Protein AF-A0A935HBN4-F1 (afdb_monomer_lite)

Sequence (344 aa):
MSPPEDLAVLAALAVFPNYTANAMFVLDPQGRRRGPRSDHQASHELLVSPFLREAKLCGTCHDVGNVATTKLPDGRYRYNLVNTEAPDHDPWMQFPLERTYTEWKLSAFASGGVDLGGRFGGNRGPVVSTCQDCHMPTTSAQACYYGPTRNDMATHDFAGAAVPSLDLIAAYTAGDLDIDQGTIAAGRAKALSMLQRAATIELHRDGDDLVARVLNHSGHKLPTGHIEGRRVWLNLKFFDGTGTLIDERGHYDPVEAHLDEAGTTVYEMQVALSEDAAIATGLPAGLSTHMALADTLWRTLAFHRVGSTMRASPMPVHRWSASATPMASTGMSSVSCCLPAASV

Structure (mmCIF, N/CA/C/O backbone):
data_AF-A0A935HBN4-F1
#
_entry.id   AF-A0A935HBN4-F1
#
loop_
_atom_site.group_PDB
_atom_site.id
_atom_site.type_symbol
_atom_site.label_atom_id
_atom_site.label_alt_id
_atom_site.label_comp_id
_atom_site.label_asym_id
_atom_site.label_entity_id
_atom_site.label_seq_id
_atom_site.pdbx_PDB_ins_code
_atom_site.Cartn_x
_atom_site.Cartn_y
_atom_site.Cartn_z
_atom_site.occupancy
_atom_site.B_iso_or_equiv
_atom_site.auth_seq_id
_atom_site.auth_comp_id
_atom_site.auth_asym_id
_atom_site.auth_atom_id
_atom_site.pdbx_PDB_model_num
ATOM 1 N N . MET A 1 1 ? 4.942 4.717 -26.227 1.00 59.84 1 MET A N 1
ATOM 2 C CA . MET A 1 1 ? 5.860 3.961 -27.103 1.00 59.84 1 MET A CA 1
ATOM 3 C C . MET A 1 1 ? 7.211 3.924 -26.428 1.00 59.84 1 MET A C 1
ATOM 5 O O . MET A 1 1 ? 7.599 4.941 -25.861 1.00 59.84 1 MET A O 1
ATOM 9 N N . SER A 1 2 ? 7.863 2.766 -26.436 1.00 75.38 2 SER A N 1
ATOM 10 C CA . SER A 1 2 ? 9.233 2.628 -25.945 1.00 75.38 2 SER A CA 1
ATOM 11 C C . SER A 1 2 ? 10.217 3.361 -26.867 1.00 75.38 2 SER A C 1
ATOM 13 O O . SER A 1 2 ? 9.968 3.403 -28.076 1.00 75.38 2 SER A O 1
ATOM 15 N N . PRO A 1 3 ? 11.295 3.964 -26.335 1.00 84.75 3 PRO A N 1
ATOM 16 C CA . PRO A 1 3 ? 12.363 4.536 -27.150 1.00 84.75 3 PRO A CA 1
ATOM 17 C C . PRO A 1 3 ? 13.045 3.464 -28.033 1.00 84.75 3 PRO A C 1
ATOM 19 O O . PRO A 1 3 ? 13.008 2.283 -27.676 1.00 84.75 3 PRO A O 1
ATOM 22 N N . PRO A 1 4 ? 13.651 3.831 -29.182 1.00 89.94 4 PRO A N 1
ATOM 23 C CA . PRO A 1 4 ? 14.311 2.884 -30.096 1.00 89.94 4 PRO A CA 1
ATOM 24 C C . PRO A 1 4 ? 15.331 1.962 -29.415 1.00 89.94 4 PRO A C 1
ATOM 26 O O . PRO A 1 4 ? 15.461 0.791 -29.768 1.00 89.94 4 PRO A O 1
ATOM 29 N N . GLU A 1 5 ? 16.008 2.484 -28.398 1.00 90.38 5 GLU A N 1
ATOM 30 C CA . GLU A 1 5 ? 16.953 1.810 -27.515 1.00 90.38 5 GLU A CA 1
ATOM 31 C C . GLU A 1 5 ? 16.395 0.542 -26.856 1.00 90.38 5 GLU A C 1
ATOM 33 O O . GLU A 1 5 ? 17.157 -0.388 -26.574 1.00 90.38 5 GLU A O 1
ATOM 38 N N . ASP A 1 6 ? 15.082 0.496 -26.624 1.00 90.44 6 ASP A N 1
ATOM 39 C CA . ASP A 1 6 ? 14.407 -0.629 -25.982 1.00 90.44 6 ASP A CA 1
ATOM 40 C C . ASP A 1 6 ? 14.209 -1.795 -26.946 1.00 90.44 6 ASP A C 1
ATOM 42 O O . ASP A 1 6 ? 14.069 -2.923 -26.492 1.00 90.44 6 ASP A O 1
ATOM 46 N N . LEU A 1 7 ? 14.219 -1.570 -28.265 1.00 91.25 7 LEU A N 1
ATOM 47 C CA . LEU A 1 7 ? 13.947 -2.632 -29.239 1.00 91.25 7 LEU A CA 1
ATOM 48 C C . LEU A 1 7 ? 14.961 -3.771 -29.127 1.00 91.25 7 LEU A C 1
ATOM 50 O O . LEU A 1 7 ? 14.574 -4.935 -29.098 1.00 91.25 7 LEU A O 1
ATOM 54 N N . ALA A 1 8 ? 16.248 -3.438 -29.007 1.00 91.50 8 ALA A N 1
ATOM 55 C CA . ALA A 1 8 ? 17.302 -4.432 -28.828 1.00 91.50 8 ALA A CA 1
ATOM 56 C C . ALA A 1 8 ? 17.217 -5.124 -27.457 1.00 91.50 8 ALA A C 1
ATOM 58 O O . ALA A 1 8 ? 17.448 -6.326 -27.370 1.00 91.50 8 ALA A O 1
ATOM 59 N N . VAL A 1 9 ? 16.852 -4.384 -26.401 1.00 92.56 9 VAL A N 1
ATOM 60 C CA . VAL A 1 9 ? 16.679 -4.943 -25.049 1.00 92.56 9 VAL A CA 1
ATOM 61 C C . VAL A 1 9 ? 15.525 -5.941 -25.036 1.00 92.56 9 VAL A C 1
ATOM 63 O O . VAL A 1 9 ? 15.695 -7.066 -24.584 1.00 92.56 9 VAL A O 1
ATOM 66 N N . LEU A 1 10 ? 14.373 -5.554 -25.586 1.00 91.94 10 LEU A N 1
ATOM 67 C CA . LEU A 1 10 ? 13.182 -6.394 -25.670 1.00 91.94 10 LEU A CA 1
ATOM 68 C C . LEU A 1 10 ? 13.411 -7.610 -26.572 1.00 91.94 10 LEU A C 1
ATOM 70 O O . LEU A 1 10 ? 13.003 -8.707 -26.211 1.00 91.94 10 LEU A O 1
ATOM 74 N N . ALA A 1 11 ? 14.097 -7.449 -27.708 1.00 92.38 11 ALA A N 1
ATOM 75 C CA . ALA A 1 11 ? 14.427 -8.563 -28.599 1.00 92.38 11 ALA A CA 1
ATOM 76 C C . ALA A 1 11 ? 15.392 -9.582 -27.966 1.00 92.38 11 ALA A C 1
ATOM 78 O O . ALA A 1 11 ? 15.418 -10.734 -28.389 1.00 92.38 11 ALA A O 1
ATOM 79 N N . ALA A 1 12 ? 16.177 -9.169 -26.967 1.00 93.56 12 ALA A N 1
ATOM 80 C CA . ALA A 1 12 ? 17.110 -10.035 -26.251 1.00 93.56 12 ALA A CA 1
ATOM 81 C C . ALA A 1 12 ? 16.476 -10.784 -25.062 1.00 93.56 12 ALA A C 1
ATOM 83 O O . ALA A 1 12 ? 17.150 -11.606 -24.438 1.00 93.56 12 ALA A O 1
ATOM 84 N N . LEU A 1 13 ? 15.209 -10.519 -24.720 1.00 92.50 13 LEU A N 1
ATOM 85 C CA . LEU A 1 13 ? 14.539 -11.199 -23.613 1.00 92.50 13 LEU A CA 1
ATOM 86 C C . LEU A 1 13 ? 14.216 -12.651 -23.974 1.00 92.50 13 LEU A C 1
ATOM 88 O O . LEU A 1 13 ? 13.487 -12.923 -24.924 1.00 92.50 13 LEU A O 1
ATOM 92 N N . ALA A 1 14 ? 14.713 -13.586 -23.162 1.00 89.62 14 ALA A N 1
ATOM 93 C CA . ALA A 1 14 ? 14.312 -14.991 -23.237 1.00 89.62 14 ALA A CA 1
ATOM 94 C C . ALA A 1 14 ? 12.901 -15.217 -22.665 1.00 89.62 14 ALA A C 1
ATOM 96 O O . ALA A 1 14 ? 12.169 -16.083 -23.138 1.00 89.62 14 ALA A O 1
ATOM 97 N N . VAL A 1 15 ? 12.519 -14.422 -21.659 1.00 85.81 15 VAL A N 1
ATOM 98 C CA . VAL A 1 15 ? 11.207 -14.453 -21.006 1.00 85.81 15 VAL A CA 1
ATOM 99 C C . VAL A 1 15 ? 10.663 -13.032 -20.942 1.00 85.81 15 VAL A C 1
ATOM 101 O O . VAL A 1 15 ? 11.358 -12.108 -20.515 1.00 85.81 15 VAL A O 1
ATOM 104 N N . PHE A 1 16 ? 9.411 -12.863 -21.360 1.00 87.75 16 PHE A N 1
ATOM 105 C CA . PHE A 1 16 ? 8.728 -11.576 -21.329 1.00 87.75 16 PHE A CA 1
ATOM 106 C C . PHE A 1 16 ? 7.853 -11.454 -20.074 1.00 87.75 16 PHE A C 1
ATOM 108 O O . PHE A 1 16 ? 7.076 -12.369 -19.784 1.00 87.75 16 PHE A O 1
ATOM 115 N N . PRO A 1 17 ? 7.918 -10.324 -19.346 1.00 89.25 17 PRO A N 1
ATOM 116 C CA . PRO A 1 17 ? 6.992 -10.043 -18.258 1.00 89.25 17 PRO A CA 1
ATOM 117 C C . PRO A 1 17 ? 5.611 -9.700 -18.834 1.00 89.25 17 PRO A C 1
ATOM 119 O O . PRO A 1 17 ? 5.305 -8.545 -19.125 1.00 89.25 17 PRO A O 1
ATOM 122 N N . ASN A 1 18 ? 4.776 -10.721 -19.025 1.00 90.69 18 ASN A N 1
ATOM 123 C CA . ASN A 1 18 ? 3.438 -10.570 -19.610 1.00 90.69 18 ASN A CA 1
ATOM 124 C C . ASN A 1 18 ? 2.406 -9.980 -18.633 1.00 90.69 18 ASN A C 1
ATOM 126 O O . ASN A 1 18 ? 1.322 -9.569 -19.049 1.00 90.69 18 ASN A O 1
ATOM 130 N N . TYR A 1 19 ? 2.749 -9.905 -17.345 1.00 94.19 19 TYR A N 1
ATOM 131 C CA . TYR A 1 19 ? 1.870 -9.442 -16.277 1.00 94.19 19 TYR A CA 1
ATOM 132 C C . TYR A 1 19 ? 2.546 -8.359 -15.426 1.00 94.19 19 TYR A C 1
ATOM 134 O O . TYR A 1 19 ? 3.757 -8.159 -15.466 1.00 94.19 19 TYR A O 1
ATOM 142 N N . THR A 1 20 ? 1.742 -7.637 -14.647 1.00 95.31 20 THR A N 1
ATOM 143 C CA . THR A 1 20 ? 2.191 -6.591 -13.717 1.00 95.31 20 THR A CA 1
ATOM 144 C C . THR A 1 20 ? 1.992 -7.098 -12.291 1.00 95.31 20 THR A C 1
ATOM 146 O O . THR A 1 20 ? 0.941 -6.860 -11.710 1.00 95.31 20 THR A O 1
ATOM 149 N N . ALA A 1 21 ? 2.960 -7.874 -11.799 1.00 96.19 21 ALA A N 1
ATOM 150 C CA . ALA A 1 21 ? 2.955 -8.522 -10.484 1.00 96.19 21 ALA A CA 1
ATOM 151 C C . ALA A 1 21 ? 4.345 -9.107 -10.169 1.00 96.19 21 ALA A C 1
ATOM 153 O O . ALA A 1 21 ? 5.191 -9.144 -11.059 1.00 96.19 21 ALA A O 1
ATOM 154 N N . ASN A 1 22 ? 4.570 -9.622 -8.956 1.00 94.81 22 ASN A N 1
ATOM 155 C CA . ASN A 1 22 ? 5.719 -10.480 -8.596 1.00 94.81 22 ASN A CA 1
ATOM 156 C C . ASN A 1 22 ? 7.101 -9.976 -9.072 1.00 94.81 22 ASN A C 1
ATOM 158 O O . ASN A 1 22 ? 7.919 -10.747 -9.568 1.00 94.81 22 ASN A O 1
ATOM 162 N N . ALA A 1 23 ? 7.353 -8.674 -8.951 1.00 93.94 23 ALA A N 1
ATOM 163 C CA . ALA A 1 23 ? 8.560 -7.989 -9.415 1.00 93.94 23 ALA A CA 1
ATOM 164 C C . ALA A 1 23 ? 8.850 -8.137 -10.927 1.00 93.94 23 ALA A C 1
ATOM 166 O O . ALA A 1 23 ? 9.999 -8.072 -11.358 1.00 93.94 23 ALA A O 1
ATOM 167 N N . MET A 1 24 ? 7.816 -8.291 -11.756 1.00 92.62 24 MET A N 1
ATOM 168 C CA . MET A 1 24 ? 7.955 -8.377 -13.211 1.00 92.62 24 MET A CA 1
ATOM 169 C C . MET A 1 24 ? 8.196 -7.000 -13.843 1.00 92.62 24 MET A C 1
ATOM 171 O O . MET A 1 24 ? 7.281 -6.185 -13.968 1.00 92.62 24 MET A O 1
ATOM 175 N N . PHE A 1 25 ? 9.430 -6.752 -14.283 1.00 91.06 25 PHE A N 1
ATOM 176 C CA . PHE A 1 25 ? 9.824 -5.598 -15.094 1.00 91.06 25 PHE A CA 1
ATOM 177 C C . PHE A 1 25 ? 11.085 -5.905 -15.911 1.00 91.06 25 PHE A C 1
ATOM 179 O O . PHE A 1 25 ? 11.801 -6.868 -15.648 1.00 91.06 25 PHE A O 1
ATOM 186 N N . VAL A 1 26 ? 11.361 -5.072 -16.916 1.00 91.38 26 VAL A N 1
ATOM 187 C CA . VAL A 1 26 ? 12.572 -5.170 -17.741 1.00 91.38 26 VAL A CA 1
ATOM 188 C C . VAL A 1 26 ? 13.614 -4.191 -17.217 1.00 91.38 26 VAL A C 1
ATOM 190 O O . VAL A 1 26 ? 13.336 -2.999 -17.076 1.00 91.38 26 VAL A O 1
ATOM 193 N N . LEU A 1 27 ? 14.819 -4.692 -16.955 1.00 89.62 27 LEU A N 1
ATOM 194 C CA . LEU A 1 27 ? 15.981 -3.865 -16.656 1.00 89.62 27 LEU A CA 1
ATOM 195 C C . LEU A 1 27 ? 16.774 -3.596 -17.930 1.00 89.62 27 LEU A C 1
ATOM 197 O O . LEU A 1 27 ? 16.991 -4.490 -18.742 1.00 89.62 27 LEU A O 1
ATOM 201 N N . ASP A 1 28 ? 17.216 -2.353 -18.084 1.00 90.94 28 ASP A N 1
ATOM 202 C CA . ASP A 1 28 ? 18.106 -1.943 -19.164 1.00 90.94 28 ASP A CA 1
ATOM 203 C C . ASP A 1 28 ? 19.542 -2.390 -18.831 1.00 90.94 28 ASP A C 1
ATOM 205 O O . ASP A 1 28 ? 20.133 -1.840 -17.894 1.00 90.94 28 ASP A O 1
ATOM 209 N N . PRO A 1 29 ? 20.126 -3.369 -19.551 1.00 91.25 29 PRO A N 1
ATOM 210 C CA . PRO A 1 29 ? 21.433 -3.914 -19.192 1.00 91.25 29 PRO A CA 1
ATOM 211 C C . PRO A 1 29 ? 22.577 -2.914 -19.404 1.00 91.25 29 PRO A C 1
ATOM 213 O O . PRO A 1 29 ? 23.663 -3.097 -18.861 1.00 91.25 29 PRO A O 1
ATOM 216 N N . GLN A 1 30 ? 22.345 -1.836 -20.155 1.00 91.31 30 GLN A N 1
ATOM 217 C CA . GLN A 1 30 ? 23.302 -0.752 -20.355 1.00 91.31 30 GLN A CA 1
ATOM 218 C C . GLN A 1 30 ? 23.223 0.304 -19.243 1.00 91.31 30 GLN A C 1
ATOM 220 O O . GLN A 1 30 ? 24.004 1.253 -19.245 1.00 91.31 30 GLN A O 1
ATOM 225 N N . GLY A 1 31 ? 22.278 0.176 -18.303 1.00 89.00 31 GLY A N 1
ATOM 226 C CA . GLY A 1 31 ? 22.122 1.111 -17.189 1.00 89.00 31 GLY A CA 1
ATOM 227 C C . GLY A 1 31 ? 21.751 2.532 -17.623 1.00 89.00 31 GLY A C 1
ATOM 228 O O . GLY A 1 31 ? 22.005 3.486 -16.881 1.00 89.00 31 GLY A O 1
ATOM 229 N N . ARG A 1 32 ? 21.168 2.702 -18.821 1.00 91.38 32 ARG A N 1
ATOM 230 C CA . ARG A 1 32 ? 20.751 4.021 -19.316 1.00 91.38 32 ARG A CA 1
ATOM 231 C C . ARG A 1 32 ? 19.682 4.590 -18.394 1.00 91.38 32 ARG A C 1
ATOM 233 O O . ARG A 1 32 ? 18.680 3.945 -18.075 1.00 91.38 32 ARG A O 1
ATOM 240 N N . ARG A 1 33 ? 19.912 5.822 -17.944 1.00 91.62 33 ARG A N 1
ATOM 241 C CA . ARG A 1 33 ? 19.044 6.496 -16.977 1.00 91.62 33 ARG A CA 1
ATOM 242 C C . ARG A 1 33 ? 17.741 6.907 -17.644 1.00 91.62 33 ARG A C 1
ATOM 244 O O . ARG A 1 33 ? 17.727 7.348 -18.792 1.00 91.62 33 ARG A O 1
ATOM 251 N N . ARG A 1 34 ? 16.643 6.793 -16.899 1.00 91.62 34 ARG A N 1
ATOM 252 C CA . ARG A 1 34 ? 15.296 7.076 -17.395 1.00 91.62 34 ARG A CA 1
ATOM 253 C C . ARG A 1 34 ? 14.579 8.066 -16.501 1.00 91.62 34 ARG A C 1
ATOM 255 O O . ARG A 1 34 ? 14.747 8.041 -15.285 1.00 91.62 34 ARG A O 1
ATOM 262 N N . GLY A 1 35 ? 13.761 8.921 -17.102 1.00 91.12 35 GLY A N 1
ATOM 263 C CA . GLY A 1 35 ? 12.954 9.890 -16.368 1.00 91.12 35 GLY A CA 1
ATOM 264 C C . GLY A 1 35 ? 11.590 10.137 -17.011 1.00 91.12 35 GLY A C 1
ATOM 265 O O . GLY A 1 35 ? 11.372 9.792 -18.170 1.00 91.12 35 GLY A O 1
ATOM 266 N N . PRO A 1 36 ? 10.641 10.741 -16.280 1.00 90.25 36 PRO A N 1
ATOM 267 C CA . PRO A 1 36 ? 9.266 10.907 -16.754 1.00 90.25 36 PRO A CA 1
ATOM 268 C C . PRO A 1 36 ? 9.075 12.073 -17.743 1.00 90.25 36 PRO A C 1
ATOM 270 O O . PRO A 1 36 ? 7.960 12.280 -18.223 1.00 90.25 36 PRO A O 1
ATOM 273 N N . ARG A 1 37 ? 10.124 12.863 -18.019 1.00 88.06 37 ARG A N 1
ATOM 274 C CA . ARG A 1 37 ? 10.042 14.168 -18.695 1.00 88.06 37 ARG A CA 1
ATOM 275 C C . ARG A 1 37 ? 10.894 14.243 -19.956 1.00 88.06 37 ARG A C 1
ATOM 277 O O . ARG A 1 37 ? 12.068 13.881 -19.941 1.00 88.06 37 ARG A O 1
ATOM 284 N N . SER A 1 38 ? 10.313 14.790 -21.019 1.00 89.06 38 SER A N 1
ATOM 285 C CA . SER A 1 38 ? 11.014 15.101 -22.269 1.00 89.06 38 SER A CA 1
ATOM 286 C C . SER A 1 38 ? 11.758 16.437 -22.227 1.00 89.06 38 SER A C 1
ATOM 288 O O . SER A 1 38 ? 12.747 16.586 -22.926 1.00 89.06 38 SER A O 1
ATOM 290 N N . ASP A 1 39 ? 11.331 17.385 -21.388 1.00 88.56 39 ASP A N 1
ATOM 291 C CA . ASP A 1 39 ? 11.958 18.702 -21.180 1.00 88.56 39 ASP A CA 1
ATOM 292 C C . ASP A 1 39 ? 13.112 18.660 -20.155 1.00 88.56 39 ASP A C 1
ATOM 294 O O . ASP A 1 39 ? 13.366 19.621 -19.420 1.00 88.56 39 ASP A O 1
ATOM 298 N N . HIS A 1 40 ? 13.781 17.515 -20.027 1.00 84.19 40 HIS A N 1
ATOM 299 C CA . HIS A 1 40 ? 14.865 17.360 -19.068 1.00 84.19 40 HIS A CA 1
ATOM 300 C C . HIS A 1 40 ? 16.093 18.182 -19.490 1.00 84.19 40 HIS A C 1
ATOM 302 O O . HIS A 1 40 ? 16.409 18.313 -20.666 1.00 84.19 40 HIS A O 1
ATOM 308 N N . GLN A 1 41 ? 16.804 18.721 -18.502 1.00 83.12 41 GLN A N 1
ATOM 309 C CA . GLN A 1 41 ? 18.066 19.447 -18.680 1.00 83.12 41 GLN A CA 1
ATOM 310 C C . GLN A 1 41 ? 19.148 18.719 -17.878 1.00 83.12 41 GLN A C 1
ATOM 312 O O . GLN A 1 41 ? 19.682 19.241 -16.903 1.00 83.12 41 GLN A O 1
ATOM 317 N N . ALA A 1 42 ? 19.355 17.442 -18.205 1.00 81.38 42 ALA A N 1
ATOM 318 C CA . ALA A 1 42 ? 20.310 16.589 -17.511 1.00 81.38 42 ALA A CA 1
ATOM 319 C C . ALA A 1 42 ? 21.687 16.688 -18.176 1.00 81.38 42 ALA A C 1
ATOM 321 O O . ALA A 1 42 ? 21.792 16.657 -19.398 1.00 81.38 42 ALA A O 1
ATOM 322 N N . SER A 1 43 ? 22.751 16.730 -17.374 1.00 83.06 43 SER A N 1
ATOM 323 C CA . SER A 1 43 ? 24.144 16.698 -17.857 1.00 83.06 43 SER A CA 1
ATOM 324 C C . SER A 1 43 ? 24.606 15.301 -18.303 1.00 83.06 43 SER A C 1
ATOM 326 O O . SER A 1 43 ? 25.797 15.058 -18.466 1.00 83.06 43 SER A O 1
ATOM 328 N N . HIS A 1 44 ? 23.675 14.360 -18.442 1.00 83.50 44 HIS A N 1
ATOM 329 C CA . HIS A 1 44 ? 23.899 12.987 -18.871 1.00 83.50 44 HIS A CA 1
ATOM 330 C C . HIS A 1 44 ? 22.732 12.538 -19.754 1.00 83.50 44 HIS A C 1
ATOM 332 O O . HIS A 1 44 ? 21.646 13.116 -19.685 1.00 83.50 44 HIS A O 1
ATOM 338 N N . GLU A 1 45 ? 22.934 11.472 -20.528 1.00 84.75 45 GLU A N 1
ATOM 339 C CA . GLU A 1 45 ? 21.859 10.834 -21.290 1.00 84.75 45 GLU A CA 1
ATOM 340 C C . GLU A 1 45 ? 20.685 10.478 -20.364 1.00 84.75 45 GLU A C 1
ATOM 342 O O . GLU A 1 45 ? 20.873 9.936 -19.266 1.00 84.75 45 GLU A O 1
ATOM 347 N N . LEU A 1 46 ? 19.471 10.824 -20.789 1.00 88.88 46 LEU A N 1
ATOM 348 C CA . LEU A 1 46 ? 18.242 10.471 -20.096 1.00 88.88 46 LEU A CA 1
ATOM 349 C C . LEU A 1 46 ? 17.168 10.112 -21.122 1.00 88.88 46 LEU A C 1
ATOM 351 O O . LEU A 1 46 ? 16.696 10.959 -21.879 1.00 88.88 46 LEU A O 1
ATOM 355 N N . LEU A 1 47 ? 16.736 8.856 -21.102 1.00 92.19 47 LEU A N 1
ATOM 356 C CA . LEU A 1 47 ? 15.632 8.401 -21.936 1.00 92.19 47 LEU A CA 1
ATOM 357 C C . LEU A 1 47 ? 14.297 8.676 -21.240 1.00 92.19 47 LEU A C 1
ATOM 359 O O . LEU A 1 47 ? 14.130 8.467 -20.033 1.00 92.19 47 LEU A O 1
ATOM 363 N N . VAL A 1 48 ? 13.308 9.135 -22.002 1.00 91.44 48 VAL A N 1
ATOM 364 C CA . VAL A 1 48 ? 11.961 9.347 -21.463 1.00 91.44 48 VAL A CA 1
ATOM 365 C C . VAL A 1 48 ? 11.283 7.997 -21.248 1.00 91.44 48 VAL A C 1
ATOM 367 O O . VAL A 1 48 ? 11.187 7.191 -22.169 1.00 91.44 48 VAL A O 1
ATOM 370 N N . SER A 1 49 ? 10.753 7.773 -20.047 1.00 91.75 49 SER A N 1
ATOM 371 C CA . SER A 1 49 ? 9.981 6.581 -19.702 1.00 91.75 49 SER A CA 1
ATOM 372 C C . SER A 1 49 ? 8.562 6.960 -19.269 1.00 91.75 49 SER A C 1
ATOM 374 O O . SER A 1 49 ? 8.360 7.438 -18.148 1.00 91.75 49 SER A O 1
ATOM 376 N N . PRO A 1 50 ? 7.550 6.746 -20.132 1.00 90.19 50 PRO A N 1
ATOM 377 C CA . PRO A 1 50 ? 6.146 6.904 -19.758 1.00 90.19 50 PRO A CA 1
ATOM 378 C C . PRO A 1 50 ? 5.735 6.006 -18.588 1.00 90.19 50 PRO A C 1
ATOM 380 O O . PRO A 1 50 ? 4.952 6.448 -17.753 1.00 90.19 50 PRO A O 1
ATOM 383 N N . PHE A 1 51 ? 6.336 4.817 -18.480 1.00 91.75 51 PHE A N 1
ATOM 384 C CA . PHE A 1 51 ? 6.063 3.835 -17.430 1.00 91.75 51 PHE A CA 1
ATOM 385 C C . PHE A 1 51 ? 6.230 4.405 -16.014 1.00 91.75 51 PHE A C 1
ATOM 387 O O . PHE A 1 51 ? 5.457 4.069 -15.124 1.00 91.75 51 PHE A O 1
ATOM 394 N N . LEU A 1 52 ? 7.161 5.349 -15.812 1.00 92.81 52 LEU A N 1
ATOM 395 C CA . LEU A 1 52 ? 7.369 6.008 -14.514 1.00 92.81 52 LEU A CA 1
ATOM 396 C C . LEU A 1 52 ? 6.166 6.844 -14.038 1.00 92.81 52 LEU A C 1
ATOM 398 O O . LEU A 1 52 ? 6.086 7.207 -12.866 1.00 92.81 52 LEU A O 1
ATOM 402 N N . ARG A 1 53 ? 5.230 7.156 -14.939 1.00 92.19 53 ARG A N 1
ATOM 403 C CA . ARG A 1 53 ? 3.988 7.887 -14.647 1.00 92.19 53 ARG A CA 1
ATOM 404 C C . ARG A 1 53 ? 2.764 6.974 -14.581 1.00 92.19 53 ARG A C 1
ATOM 406 O O . ARG A 1 53 ? 1.665 7.460 -14.346 1.00 92.19 53 ARG A O 1
ATOM 413 N N . GLU A 1 54 ? 2.929 5.676 -14.816 1.00 94.75 54 GLU A N 1
ATOM 414 C CA . GLU A 1 54 ? 1.833 4.715 -14.814 1.00 94.75 54 GLU A CA 1
ATOM 415 C C . GLU A 1 54 ? 1.736 4.019 -13.458 1.00 94.75 54 GLU A C 1
ATOM 417 O O . GLU A 1 54 ? 2.745 3.644 -12.863 1.00 94.75 54 GLU A O 1
ATOM 422 N N . ALA A 1 55 ? 0.514 3.744 -13.002 1.00 96.88 55 ALA A N 1
ATOM 423 C CA . ALA A 1 55 ? 0.281 2.912 -11.820 1.00 96.88 55 ALA A CA 1
ATOM 424 C C . ALA A 1 55 ? 0.891 1.501 -11.953 1.00 96.88 55 ALA A C 1
ATOM 426 O O . ALA A 1 55 ? 1.171 0.849 -10.948 1.00 96.88 55 ALA A O 1
ATOM 427 N N . LYS A 1 56 ? 1.129 1.034 -13.191 1.00 96.00 56 LYS A N 1
ATOM 428 C CA . LYS A 1 56 ? 1.794 -0.246 -13.468 1.00 96.00 56 LYS A CA 1
ATOM 429 C C . LYS A 1 56 ? 3.188 -0.339 -12.852 1.00 96.00 56 LYS A C 1
ATOM 431 O O . LYS A 1 56 ? 3.568 -1.436 -12.469 1.00 96.00 56 LYS A O 1
ATOM 436 N N . LEU A 1 57 ? 3.908 0.779 -12.703 1.00 96.00 57 LEU A N 1
ATOM 437 C CA . LEU A 1 57 ? 5.183 0.797 -11.981 1.00 96.00 57 LEU A CA 1
ATOM 438 C C . LEU A 1 57 ? 5.012 0.267 -10.556 1.00 96.00 57 LEU A C 1
ATOM 440 O O . LEU A 1 57 ? 5.790 -0.557 -10.104 1.00 96.00 57 LEU A O 1
ATOM 444 N N . CYS A 1 58 ? 3.980 0.722 -9.849 1.00 97.31 58 CYS A N 1
ATOM 445 C CA . CYS A 1 58 ? 3.700 0.261 -8.493 1.00 97.31 58 CYS A CA 1
ATOM 446 C C . CYS A 1 58 ? 3.183 -1.182 -8.502 1.00 97.31 58 CYS A C 1
ATOM 448 O O . CYS A 1 58 ? 3.506 -1.964 -7.611 1.00 97.31 58 CYS A O 1
ATOM 450 N N . GLY A 1 59 ? 2.395 -1.538 -9.518 1.00 97.00 59 GLY A N 1
ATOM 451 C CA . GLY A 1 59 ? 1.823 -2.871 -9.662 1.00 97.00 59 GLY A CA 1
ATOM 452 C C . GLY A 1 59 ? 2.845 -3.988 -9.852 1.00 97.00 59 GLY A C 1
ATOM 453 O O . GLY A 1 59 ? 2.534 -5.123 -9.521 1.00 97.00 59 GLY A O 1
ATOM 454 N N . THR A 1 60 ? 4.075 -3.695 -10.294 1.00 96.25 60 THR A N 1
ATOM 455 C CA . THR A 1 60 ? 5.124 -4.727 -10.354 1.00 96.25 60 THR A CA 1
ATOM 456 C C . THR A 1 60 ? 5.385 -5.342 -8.983 1.00 96.25 60 THR A C 1
ATOM 458 O O . THR A 1 60 ? 5.721 -6.513 -8.916 1.00 96.25 60 THR A O 1
ATOM 461 N N . CYS A 1 61 ? 5.208 -4.586 -7.895 1.00 95.75 61 CYS A N 1
ATOM 462 C CA . CYS A 1 61 ? 5.438 -5.064 -6.529 1.00 95.75 61 CYS A CA 1
ATOM 463 C C . CYS A 1 61 ? 4.160 -5.123 -5.680 1.00 95.75 61 CYS A C 1
ATOM 465 O O . CYS A 1 61 ? 4.103 -5.901 -4.740 1.00 95.75 61 CYS A O 1
ATOM 467 N N . HIS A 1 62 ? 3.137 -4.325 -5.997 1.00 96.94 62 HIS A N 1
ATOM 468 C CA . HIS A 1 62 ? 1.877 -4.254 -5.242 1.00 96.94 62 HIS A CA 1
ATOM 469 C C . HIS A 1 62 ? 0.746 -5.117 -5.829 1.00 96.94 62 HIS A C 1
ATOM 471 O O . HIS A 1 62 ? -0.436 -4.870 -5.575 1.00 96.94 62 HIS A O 1
ATOM 477 N N . ASP A 1 63 ? 1.108 -6.136 -6.600 1.00 96.56 63 ASP A N 1
ATOM 478 C CA . ASP A 1 63 ? 0.266 -7.271 -6.973 1.00 96.56 63 ASP A CA 1
ATOM 479 C C . ASP A 1 63 ? 1.136 -8.521 -6.792 1.00 96.56 63 ASP A C 1
ATOM 481 O O . ASP A 1 63 ? 2.133 -8.693 -7.494 1.00 96.56 63 ASP A O 1
ATOM 485 N N . VAL A 1 64 ? 0.834 -9.349 -5.792 1.00 95.81 64 VAL A N 1
ATOM 486 C CA . VAL A 1 64 ? 1.724 -10.444 -5.379 1.00 95.81 64 VAL A CA 1
ATOM 487 C C . VAL A 1 64 ? 0.949 -11.749 -5.325 1.00 95.81 64 VAL A C 1
ATOM 489 O O . VAL A 1 64 ? 0.038 -11.925 -4.516 1.00 95.81 64 VAL A O 1
ATOM 492 N N . GLY A 1 65 ? 1.270 -12.668 -6.224 1.00 95.44 65 GLY A N 1
ATOM 493 C CA . GLY A 1 65 ? 0.811 -14.049 -6.186 1.00 95.44 65 GLY A CA 1
ATOM 494 C C . GLY A 1 65 ? 1.825 -14.939 -5.469 1.00 95.44 65 GLY A C 1
ATOM 495 O O . GLY A 1 65 ? 3.031 -14.724 -5.563 1.00 95.44 65 GLY A O 1
ATOM 496 N N . ASN A 1 66 ? 1.347 -15.955 -4.754 1.00 94.88 66 ASN A N 1
ATOM 497 C CA . ASN A 1 66 ? 2.224 -16.986 -4.220 1.00 94.88 66 ASN A CA 1
ATOM 498 C C . ASN A 1 66 ? 2.671 -17.910 -5.361 1.00 94.88 66 ASN A C 1
ATOM 500 O O . ASN A 1 66 ? 1.951 -18.840 -5.733 1.00 94.88 66 ASN A O 1
ATOM 504 N N . VAL A 1 67 ? 3.866 -17.664 -5.901 1.00 93.88 67 VAL A N 1
ATOM 505 C CA . VAL A 1 67 ? 4.465 -18.451 -6.996 1.00 93.88 67 VAL A CA 1
ATOM 506 C C . VAL A 1 67 ? 4.688 -19.925 -6.634 1.00 93.88 67 VAL A C 1
ATOM 508 O O . VAL A 1 67 ? 4.820 -20.769 -7.519 1.00 93.88 67 VAL A O 1
ATOM 511 N N . ALA A 1 68 ? 4.682 -20.265 -5.341 1.00 94.06 68 ALA A N 1
ATOM 512 C CA . ALA A 1 68 ? 4.746 -21.649 -4.886 1.00 94.06 68 ALA A CA 1
ATOM 513 C C . ALA A 1 68 ? 3.411 -22.390 -5.042 1.00 94.06 68 ALA A C 1
ATOM 515 O O . ALA A 1 68 ? 3.358 -23.580 -4.754 1.00 94.06 68 ALA A O 1
ATOM 516 N N . THR A 1 69 ? 2.341 -21.725 -5.487 1.00 95.19 69 THR A N 1
ATOM 517 C CA . THR A 1 69 ? 1.005 -22.315 -5.606 1.00 95.19 69 THR A CA 1
ATOM 518 C C . THR A 1 69 ? 0.442 -22.195 -7.017 1.00 95.19 69 THR A C 1
ATOM 520 O O . THR A 1 69 ? 0.747 -21.249 -7.741 1.00 95.19 69 THR A O 1
ATOM 523 N N . THR A 1 70 ? -0.426 -23.134 -7.383 1.00 95.56 70 THR A N 1
ATOM 524 C CA . THR A 1 70 ? -1.239 -23.096 -8.601 1.00 95.56 70 THR A CA 1
ATOM 525 C C . THR A 1 70 ? -2.712 -23.230 -8.244 1.00 95.56 70 THR A C 1
ATOM 527 O O . THR A 1 70 ? -3.096 -24.052 -7.408 1.00 95.56 70 THR A O 1
ATOM 530 N N . LYS A 1 71 ? -3.550 -22.437 -8.905 1.00 96.25 71 LYS A N 1
ATOM 531 C CA . LYS A 1 71 ? -5.002 -22.495 -8.794 1.00 96.25 71 LYS A CA 1
ATOM 532 C C . LYS A 1 71 ? -5.561 -23.699 -9.549 1.00 96.25 71 LYS A C 1
ATOM 534 O O . LYS A 1 71 ? -5.300 -23.890 -10.734 1.00 96.25 71 LYS A O 1
ATOM 539 N N . LEU A 1 72 ? -6.366 -24.493 -8.859 1.00 94.31 72 LEU A N 1
ATOM 540 C CA . LEU A 1 72 ? -7.072 -25.648 -9.394 1.00 94.31 72 LEU A CA 1
ATOM 541 C C . LEU A 1 72 ? -8.409 -25.230 -10.042 1.00 94.31 72 LEU A C 1
ATOM 543 O O . LEU A 1 72 ? -8.944 -24.164 -9.723 1.00 94.31 72 LEU A O 1
ATOM 547 N N . PRO A 1 73 ? -9.007 -26.071 -10.913 1.00 95.44 73 PRO A N 1
ATOM 548 C CA . PRO A 1 73 ? -10.299 -25.779 -11.547 1.00 95.44 73 PRO A CA 1
ATOM 549 C C . PRO A 1 73 ? -11.460 -25.555 -10.568 1.00 95.44 73 PRO A C 1
ATOM 551 O O . PRO A 1 73 ? -12.417 -24.863 -10.900 1.00 95.44 73 PRO A O 1
ATOM 554 N N . ASP A 1 74 ? -11.377 -26.126 -9.364 1.00 93.88 74 ASP A N 1
ATOM 555 C CA . ASP A 1 74 ? -12.359 -25.943 -8.288 1.00 93.88 74 ASP A CA 1
ATOM 556 C C . ASP A 1 74 ? -12.144 -24.644 -7.480 1.00 93.88 74 ASP A C 1
ATOM 558 O O . ASP A 1 74 ? -12.888 -24.362 -6.543 1.00 93.88 74 ASP A O 1
ATOM 562 N N . GLY A 1 75 ? -11.139 -23.840 -7.845 1.00 92.00 75 GLY A N 1
ATOM 563 C CA . GLY A 1 75 ? -10.817 -22.558 -7.228 1.00 92.00 75 GLY A CA 1
ATOM 564 C C . GLY A 1 75 ? -9.897 -22.636 -6.010 1.00 92.00 75 GLY A C 1
ATOM 565 O O . GLY A 1 75 ? -9.465 -21.580 -5.543 1.00 92.00 75 GLY A O 1
ATOM 566 N N . ARG A 1 76 ? -9.567 -23.837 -5.516 1.00 93.94 76 ARG A N 1
ATOM 567 C CA . ARG A 1 76 ? -8.555 -24.019 -4.464 1.00 93.94 76 ARG A CA 1
ATOM 568 C C . ARG A 1 76 ? -7.151 -23.824 -5.025 1.00 93.94 76 ARG A C 1
ATOM 570 O O . ARG A 1 76 ? -6.953 -23.841 -6.238 1.00 93.94 76 ARG A O 1
ATOM 577 N N . TYR A 1 77 ? -6.171 -23.671 -4.145 1.00 95.31 77 TYR A N 1
ATOM 578 C CA . TYR A 1 77 ? -4.764 -23.610 -4.522 1.00 95.31 77 TYR A CA 1
ATOM 579 C C . TYR A 1 77 ? -4.046 -24.864 -4.036 1.00 95.31 77 TYR A C 1
ATOM 581 O O . TYR A 1 77 ? -4.450 -25.483 -3.056 1.00 95.31 77 TYR A O 1
ATOM 589 N N . ARG A 1 78 ? -3.004 -25.258 -4.761 1.00 93.19 78 ARG A N 1
ATOM 590 C CA . ARG A 1 78 ? -2.126 -26.371 -4.404 1.00 93.19 78 ARG A CA 1
ATOM 591 C C . ARG A 1 78 ? -0.680 -25.936 -4.538 1.00 93.19 78 ARG A C 1
ATOM 593 O O . ARG A 1 78 ? -0.347 -25.223 -5.480 1.00 93.19 78 ARG A O 1
ATOM 600 N N . TYR A 1 79 ? 0.170 -26.427 -3.646 1.00 94.00 79 TYR A N 1
ATOM 601 C CA . TYR A 1 79 ? 1.611 -26.252 -3.747 1.00 94.00 79 TYR A CA 1
ATOM 602 C C . TYR A 1 79 ? 2.213 -26.924 -4.990 1.00 94.00 79 TYR A C 1
ATOM 604 O O . TYR A 1 79 ? 1.940 -28.084 -5.304 1.00 94.00 79 TYR A O 1
ATOM 612 N N . ASN A 1 80 ? 3.065 -26.173 -5.676 1.00 93.56 80 ASN A N 1
ATOM 613 C CA . ASN A 1 80 ? 3.926 -26.649 -6.747 1.00 93.56 80 ASN A CA 1
ATOM 614 C C . ASN A 1 80 ? 5.063 -27.502 -6.163 1.00 93.56 80 ASN A C 1
ATOM 616 O O . ASN A 1 80 ? 5.308 -27.513 -4.954 1.00 93.56 80 ASN A O 1
ATOM 620 N N . LEU A 1 81 ? 5.792 -28.210 -7.027 1.00 91.12 81 LEU A N 1
ATOM 621 C CA . LEU A 1 81 ? 6.994 -28.918 -6.595 1.00 91.12 81 LEU A CA 1
ATOM 622 C C . LEU A 1 81 ? 8.045 -27.910 -6.107 1.00 91.12 81 LEU A C 1
ATOM 624 O O . LEU A 1 81 ? 8.320 -26.903 -6.763 1.00 91.12 81 LEU A O 1
ATOM 628 N N . VAL A 1 82 ? 8.651 -28.184 -4.953 1.00 89.62 82 VAL A N 1
ATOM 629 C CA . VAL A 1 82 ? 9.701 -27.328 -4.383 1.00 89.62 82 VAL A CA 1
ATOM 630 C C . VAL A 1 82 ? 10.885 -27.241 -5.351 1.00 89.62 82 VAL A C 1
ATOM 632 O O . VAL A 1 82 ? 11.265 -28.239 -5.961 1.00 89.62 82 VAL A O 1
ATOM 635 N N . ASN A 1 83 ? 11.482 -26.050 -5.471 1.00 90.06 83 ASN A N 1
ATOM 636 C CA . ASN A 1 83 ? 12.583 -25.745 -6.397 1.00 90.06 83 ASN A CA 1
ATOM 637 C C . ASN A 1 83 ? 12.235 -25.924 -7.884 1.00 90.06 83 ASN A C 1
ATOM 639 O O . ASN A 1 83 ? 13.122 -26.178 -8.699 1.00 90.06 83 ASN A O 1
ATOM 643 N N . THR A 1 84 ? 10.960 -25.780 -8.247 1.00 91.31 84 THR A N 1
ATOM 644 C CA . THR A 1 84 ? 10.533 -25.714 -9.649 1.00 91.31 84 THR A CA 1
ATOM 645 C C . THR A 1 84 ? 9.942 -24.349 -9.973 1.00 91.31 84 THR A C 1
ATOM 647 O O . THR A 1 84 ? 9.438 -23.652 -9.091 1.00 91.31 84 THR A O 1
ATOM 650 N N . GLU A 1 85 ? 10.054 -23.952 -11.239 1.00 91.19 85 GLU A N 1
ATOM 651 C CA . GLU A 1 85 ? 9.398 -22.751 -11.750 1.00 91.19 85 GLU A CA 1
ATOM 652 C C . GLU A 1 85 ? 7.874 -22.891 -11.635 1.00 91.19 85 GLU A C 1
ATOM 654 O O . GLU A 1 85 ? 7.324 -23.990 -11.763 1.00 91.19 85 GLU A O 1
ATOM 659 N N . ALA A 1 86 ? 7.191 -21.775 -11.376 1.00 91.88 86 ALA A N 1
ATOM 660 C CA . ALA A 1 86 ? 5.738 -21.760 -11.359 1.00 91.88 86 ALA A CA 1
ATOM 661 C C . ALA A 1 86 ? 5.207 -22.156 -12.752 1.00 91.88 86 ALA A C 1
ATOM 663 O O . ALA A 1 86 ? 5.669 -21.603 -13.748 1.00 91.88 86 ALA A O 1
ATOM 664 N N . PRO A 1 87 ? 4.217 -23.061 -12.855 1.00 91.94 87 PRO A N 1
ATOM 665 C CA . PRO A 1 87 ? 3.671 -23.466 -14.153 1.00 91.94 87 PRO A CA 1
ATOM 666 C C . PRO A 1 87 ? 3.060 -22.312 -14.963 1.00 91.94 87 PRO A C 1
ATOM 668 O O . PRO A 1 87 ? 2.955 -22.406 -16.183 1.00 91.94 87 PRO A O 1
ATOM 671 N N . ASP A 1 88 ? 2.635 -21.247 -14.278 1.00 88.38 88 ASP A N 1
ATOM 672 C CA . ASP A 1 88 ? 2.098 -20.024 -14.865 1.00 88.38 88 ASP A CA 1
ATOM 673 C C . ASP A 1 88 ? 2.608 -18.798 -14.087 1.00 88.38 88 ASP A C 1
ATOM 675 O O . ASP A 1 88 ? 2.726 -18.813 -12.855 1.00 88.38 88 ASP A O 1
ATOM 679 N N . HIS A 1 89 ? 2.903 -17.723 -14.816 1.00 90.88 89 HIS A N 1
ATOM 680 C CA . HIS A 1 89 ? 3.348 -16.436 -14.279 1.00 90.88 89 HIS A CA 1
ATOM 681 C C . HIS A 1 89 ? 2.189 -15.441 -14.098 1.00 90.88 89 HIS A C 1
ATOM 683 O O . HIS A 1 89 ? 2.413 -14.338 -13.598 1.00 90.88 89 HIS A O 1
ATOM 689 N N . ASP A 1 90 ? 0.962 -15.812 -14.479 1.00 93.88 90 ASP A N 1
ATOM 690 C CA . ASP A 1 90 ? -0.241 -15.034 -14.202 1.00 93.88 90 ASP A CA 1
ATOM 691 C C . ASP A 1 90 ? -0.536 -15.040 -12.692 1.00 93.88 90 ASP A C 1
ATOM 693 O O . ASP A 1 90 ? -0.825 -16.100 -12.120 1.00 93.88 90 ASP A O 1
ATOM 697 N N . PRO A 1 91 ? -0.540 -13.877 -12.013 1.00 92.94 91 PRO A N 1
ATOM 698 C CA . PRO A 1 91 ? -0.945 -13.810 -10.613 1.00 92.94 91 PRO A CA 1
ATOM 699 C C . PRO A 1 91 ? -2.375 -14.332 -10.375 1.00 92.94 91 PRO A C 1
ATOM 701 O O . PRO A 1 91 ? -2.686 -14.744 -9.259 1.00 92.94 91 PRO A O 1
ATOM 704 N N . TRP A 1 92 ? -3.269 -14.364 -11.370 1.00 92.38 92 TRP A N 1
ATOM 705 C CA . TRP A 1 92 ? -4.616 -14.939 -11.215 1.00 92.38 92 TRP A CA 1
ATOM 706 C C . TRP A 1 92 ? -4.640 -16.455 -11.035 1.00 92.38 92 TRP A C 1
ATOM 708 O O . TRP A 1 92 ? -5.615 -16.990 -10.493 1.00 92.38 92 TRP A O 1
ATOM 718 N N . MET A 1 93 ? -3.569 -17.127 -11.448 1.00 95.62 93 MET A N 1
ATOM 719 C CA . MET A 1 93 ? -3.386 -18.566 -11.287 1.00 95.62 93 MET A CA 1
ATOM 720 C C . MET A 1 93 ? -2.623 -18.920 -10.006 1.00 95.62 93 MET A C 1
ATOM 722 O O . MET A 1 93 ? -2.356 -20.091 -9.761 1.00 95.62 93 MET A O 1
ATOM 726 N N . GLN A 1 94 ? -2.325 -17.934 -9.160 1.00 95.75 94 GLN A N 1
ATOM 727 C CA . GLN A 1 94 ? -1.554 -18.074 -7.925 1.00 95.75 94 GLN A CA 1
ATOM 728 C C . GLN A 1 94 ? -2.364 -17.574 -6.726 1.00 95.75 94 GLN A C 1
ATOM 730 O O . GLN A 1 94 ? -3.230 -16.702 -6.870 1.00 95.75 94 GLN A O 1
ATOM 735 N N . PHE A 1 95 ? -2.078 -18.084 -5.524 1.00 96.00 95 PHE A N 1
ATOM 736 C CA . PHE A 1 95 ? -2.762 -17.624 -4.315 1.00 96.00 95 PHE A CA 1
ATOM 737 C C . PHE A 1 95 ? -2.546 -16.112 -4.102 1.00 96.00 95 PHE A C 1
ATOM 739 O O . PHE A 1 95 ? -1.421 -15.626 -4.259 1.00 96.00 95 PHE A O 1
ATOM 746 N N . PRO A 1 96 ? -3.594 -15.328 -3.784 1.00 94.75 96 PRO A N 1
ATOM 747 C CA . PRO A 1 96 ? -3.493 -13.878 -3.708 1.00 94.75 96 PRO A CA 1
ATOM 748 C C . PRO A 1 96 ? -2.880 -13.377 -2.401 1.00 94.75 96 PRO A C 1
ATOM 750 O O . PRO A 1 96 ? -3.611 -13.013 -1.486 1.00 94.75 96 PRO A O 1
ATOM 753 N N . LEU A 1 97 ? -1.545 -13.291 -2.358 1.00 94.94 97 LEU A N 1
ATOM 754 C CA . LEU A 1 97 ? -0.805 -12.689 -1.243 1.00 94.94 97 LEU A CA 1
ATOM 755 C C . LEU A 1 97 ? -1.065 -11.191 -1.109 1.00 94.94 97 LEU A C 1
ATOM 757 O O . LEU A 1 97 ? -1.243 -10.702 -0.007 1.00 94.94 97 LEU A O 1
ATOM 761 N N . GLU A 1 98 ? -1.100 -10.461 -2.220 1.00 94.50 98 GLU A N 1
ATOM 762 C CA . GLU A 1 98 ? -1.526 -9.063 -2.259 1.00 94.50 98 GLU A CA 1
ATOM 763 C C . GLU A 1 98 ? -2.223 -8.773 -3.585 1.00 94.50 98 GLU A C 1
ATOM 765 O O . GLU A 1 98 ? -1.801 -9.260 -4.636 1.00 94.50 98 GLU A O 1
ATOM 770 N N . ARG A 1 99 ? -3.288 -7.965 -3.562 1.00 94.75 99 ARG A N 1
ATOM 771 C CA . ARG A 1 99 ? -4.025 -7.564 -4.773 1.00 94.75 99 ARG A CA 1
ATOM 772 C C . ARG A 1 99 ? -4.236 -6.055 -4.888 1.00 94.75 99 ARG A C 1
ATOM 774 O O . ARG A 1 99 ? -5.140 -5.621 -5.591 1.00 94.75 99 ARG A O 1
ATOM 781 N N . THR A 1 100 ? -3.414 -5.242 -4.221 1.00 96.50 100 THR A N 1
ATOM 782 C CA . THR A 1 100 ? -3.592 -3.777 -4.156 1.00 96.50 100 THR A CA 1
ATOM 783 C C . THR A 1 100 ? -3.689 -3.135 -5.542 1.00 96.50 100 THR A C 1
ATOM 785 O O . THR A 1 100 ? -4.571 -2.312 -5.791 1.00 96.50 100 THR A O 1
ATOM 788 N N . TYR A 1 101 ? -2.808 -3.519 -6.469 1.00 97.62 101 TYR A N 1
ATOM 789 C CA . TYR A 1 101 ? -2.840 -3.009 -7.836 1.00 97.62 101 TYR A CA 1
ATOM 790 C C . TYR A 1 101 ? -4.085 -3.472 -8.591 1.00 97.62 101 TYR A C 1
ATOM 792 O O . TYR A 1 101 ? -4.744 -2.654 -9.232 1.00 97.62 101 TYR A O 1
ATOM 800 N N . THR A 1 102 ? -4.439 -4.756 -8.495 1.00 96.19 102 THR A N 1
ATOM 801 C CA . THR A 1 102 ? -5.664 -5.282 -9.108 1.00 96.19 102 THR A CA 1
ATOM 802 C C . THR A 1 102 ? -6.920 -4.603 -8.545 1.00 96.19 102 THR A C 1
ATOM 804 O O . THR A 1 102 ? -7.818 -4.247 -9.305 1.00 96.19 102 THR A O 1
ATOM 807 N N . GLU A 1 103 ? -6.977 -4.341 -7.241 1.00 95.81 103 GLU A N 1
ATOM 808 C CA . GLU A 1 103 ? -8.066 -3.600 -6.598 1.00 95.81 103 GLU A CA 1
ATOM 809 C C . GLU A 1 103 ? -8.187 -2.176 -7.152 1.00 95.81 103 GLU A C 1
ATOM 811 O O . GLU A 1 103 ? -9.277 -1.781 -7.566 1.00 95.81 103 GLU A O 1
ATOM 816 N N . TRP A 1 104 ? -7.066 -1.449 -7.264 1.00 97.44 104 TRP A N 1
ATOM 817 C CA . TRP A 1 104 ? -7.026 -0.142 -7.931 1.00 97.44 104 TRP A CA 1
ATOM 818 C C . TRP A 1 104 ? -7.474 -0.219 -9.389 1.00 97.44 104 TRP A C 1
ATOM 820 O O . TRP A 1 104 ? -8.305 0.587 -9.818 1.00 97.44 104 TRP A O 1
ATOM 830 N N . LYS A 1 105 ? -6.982 -1.206 -10.140 1.00 96.44 105 LYS A N 1
ATOM 831 C CA . LYS A 1 105 ? -7.284 -1.394 -11.563 1.00 96.44 105 LYS A CA 1
ATOM 832 C C . LYS A 1 105 ? -8.777 -1.620 -11.814 1.00 96.44 105 LYS A C 1
ATOM 834 O O . LYS A 1 105 ? -9.279 -1.227 -12.862 1.00 96.44 105 LYS A O 1
ATOM 839 N N . LEU A 1 106 ? -9.480 -2.234 -10.863 1.00 95.25 106 LEU A N 1
ATOM 840 C CA . LEU A 1 106 ? -10.923 -2.490 -10.920 1.00 95.25 106 LEU A CA 1
ATOM 841 C C . LEU A 1 106 ? -11.774 -1.345 -10.339 1.00 95.25 106 LEU A C 1
ATOM 843 O O . LEU A 1 106 ? -13.002 -1.447 -10.292 1.00 95.25 106 LEU A O 1
ATOM 847 N N . SER A 1 107 ? -11.146 -0.257 -9.893 1.00 95.25 107 SER A N 1
ATOM 848 C CA . SER A 1 107 ? -11.826 0.891 -9.294 1.00 95.25 107 SER A CA 1
ATOM 849 C C . SER A 1 107 ? -12.138 2.004 -10.302 1.00 95.25 107 SER A C 1
ATOM 851 O O . SER A 1 107 ? -11.658 2.025 -11.440 1.00 95.25 107 SER A O 1
ATOM 853 N N . ALA A 1 108 ? -12.910 2.996 -9.850 1.00 93.62 108 ALA A N 1
ATOM 854 C CA . ALA A 1 108 ? -13.159 4.220 -10.611 1.00 93.62 108 ALA A CA 1
ATOM 855 C C . ALA A 1 108 ? -11.876 5.040 -10.860 1.00 93.62 108 ALA A C 1
ATOM 857 O O . ALA A 1 108 ? -11.786 5.735 -11.867 1.00 93.62 108 ALA A O 1
ATOM 858 N N . PHE A 1 109 ? -10.856 4.920 -10.001 1.00 95.81 109 PHE A N 1
ATOM 859 C CA . PHE A 1 109 ? -9.599 5.663 -10.144 1.00 95.81 109 PHE A CA 1
ATOM 860 C C . PHE A 1 109 ? -8.844 5.258 -11.412 1.00 95.81 109 PHE A C 1
ATOM 862 O O . PHE A 1 109 ? -8.381 6.123 -12.150 1.00 95.81 109 PHE A O 1
ATOM 869 N N . ALA A 1 110 ? -8.796 3.959 -11.721 1.00 96.06 110 ALA A N 1
ATOM 870 C CA . ALA A 1 110 ? -8.224 3.463 -12.972 1.00 96.06 110 ALA A CA 1
ATOM 871 C C . ALA A 1 110 ? -9.104 3.763 -14.203 1.00 96.06 110 ALA A C 1
ATOM 873 O O . ALA A 1 110 ? -8.630 3.687 -15.336 1.00 96.06 110 ALA A O 1
ATOM 874 N N . SER A 1 111 ? -10.373 4.127 -13.988 1.00 93.44 111 SER A N 1
ATOM 875 C CA . SER A 1 111 ? -11.394 4.336 -15.022 1.00 93.44 111 SER A CA 1
ATOM 876 C C . SER A 1 111 ? -11.665 5.824 -15.280 1.00 93.44 111 SER A C 1
ATOM 878 O O . SER A 1 111 ? -12.809 6.268 -15.257 1.00 93.44 111 SER A O 1
ATOM 880 N N . GLY A 1 112 ? -10.609 6.606 -15.523 1.00 87.06 112 GLY A N 1
ATOM 881 C CA . GLY A 1 112 ? -10.709 8.042 -15.837 1.00 87.06 112 GLY A CA 1
ATOM 882 C C . GLY A 1 112 ? -10.427 8.989 -14.665 1.00 87.06 112 GLY A C 1
ATOM 883 O O . GLY A 1 112 ? -10.391 10.200 -14.868 1.00 87.06 112 GLY A O 1
ATOM 884 N N . GLY A 1 113 ? -10.150 8.446 -13.477 1.00 94.44 113 GLY A N 1
ATOM 885 C CA . GLY A 1 113 ? -9.799 9.208 -12.283 1.00 94.44 113 GLY A CA 1
ATOM 886 C C . GLY A 1 113 ? -11.005 9.665 -11.461 1.00 94.44 113 GLY A C 1
ATOM 887 O O . GLY A 1 113 ? -12.144 9.678 -11.921 1.00 94.44 113 GLY A O 1
ATOM 888 N N . VAL A 1 114 ? -10.741 10.031 -10.207 1.00 95.69 114 VAL A N 1
ATOM 889 C CA . VAL A 1 114 ? -11.739 10.511 -9.244 1.00 95.69 114 VAL A CA 1
ATOM 890 C C . VAL A 1 114 ? -11.277 11.847 -8.677 1.00 95.69 114 VAL A C 1
ATOM 892 O O . VAL A 1 114 ? -10.155 11.959 -8.188 1.00 95.69 114 VAL A O 1
ATOM 895 N N . ASP A 1 115 ? -12.142 12.858 -8.726 1.00 95.75 115 ASP A N 1
ATOM 896 C CA . ASP A 1 115 ? -11.911 14.134 -8.048 1.00 95.75 115 ASP A CA 1
ATOM 897 C C . ASP A 1 115 ? -12.120 13.960 -6.537 1.00 95.75 115 ASP A C 1
ATOM 899 O O . ASP A 1 115 ? -13.217 13.629 -6.082 1.00 95.75 115 ASP A O 1
ATOM 903 N N . LEU A 1 116 ? -11.054 14.156 -5.757 1.00 94.06 116 LEU A N 1
ATOM 904 C CA . LEU A 1 116 ? -11.094 14.083 -4.295 1.00 94.06 116 LEU A CA 1
ATOM 905 C C . LEU A 1 116 ? -11.034 15.464 -3.625 1.00 94.06 116 LEU A C 1
ATOM 907 O O . LEU A 1 116 ? -10.658 15.566 -2.457 1.00 94.06 116 LEU A O 1
ATOM 911 N N . GLY A 1 117 ? -11.362 16.540 -4.342 1.00 93.94 117 GLY A N 1
ATOM 912 C CA . GLY A 1 117 ? -11.452 17.896 -3.797 1.00 93.94 117 GLY A CA 1
ATOM 913 C C . GLY A 1 117 ? -10.127 18.421 -3.243 1.00 93.94 117 GLY A C 1
ATOM 914 O O . GLY A 1 117 ? -10.109 19.103 -2.223 1.00 93.94 117 GLY A O 1
ATOM 915 N N . GLY A 1 118 ? -9.003 18.038 -3.857 1.00 92.50 118 GLY A N 1
ATOM 916 C CA . GLY A 1 118 ? -7.661 18.417 -3.398 1.00 92.50 118 GLY A CA 1
ATOM 917 C C . GLY A 1 118 ? -7.179 17.648 -2.164 1.00 92.50 118 GLY A C 1
ATOM 918 O O . GLY A 1 118 ? -6.127 17.969 -1.616 1.00 92.50 118 GLY A O 1
ATOM 919 N N . ARG A 1 119 ? -7.906 16.604 -1.733 1.00 93.88 119 ARG A N 1
ATOM 920 C CA . ARG A 1 119 ? -7.463 15.705 -0.654 1.00 93.88 119 ARG A CA 1
ATOM 921 C C . ARG A 1 119 ? -6.107 15.074 -0.965 1.00 93.88 119 ARG A C 1
ATOM 923 O O . ARG A 1 119 ? -5.329 14.868 -0.040 1.00 93.88 119 ARG A O 1
ATOM 930 N N . PHE A 1 120 ? -5.831 14.784 -2.236 1.00 94.25 120 PHE A N 1
ATOM 931 C CA . PHE A 1 120 ? -4.578 14.234 -2.764 1.00 94.25 120 PHE A CA 1
ATOM 932 C C . PHE A 1 120 ? -4.188 14.951 -4.073 1.00 94.25 120 PHE A C 1
ATOM 934 O O . PHE A 1 120 ? -4.824 15.936 -4.440 1.00 94.25 120 PHE A O 1
ATOM 941 N N . GLY A 1 121 ? -3.124 14.502 -4.748 1.00 92.44 121 GLY A N 1
ATOM 942 C CA . GLY A 1 121 ? -2.631 15.066 -6.014 1.00 92.44 121 GLY A CA 1
ATOM 943 C C . GLY A 1 121 ? -1.608 16.195 -5.849 1.00 92.44 121 GLY A C 1
ATOM 944 O O . GLY A 1 121 ? -0.677 16.325 -6.650 1.00 92.44 121 GLY A O 1
ATOM 945 N N . GLY A 1 122 ? -1.706 16.976 -4.770 1.00 93.94 122 GLY A N 1
ATOM 946 C CA . GLY A 1 122 ? -0.853 18.147 -4.561 1.00 93.94 122 GLY A CA 1
ATOM 947 C C . GLY A 1 122 ? -1.059 19.174 -5.678 1.00 93.94 122 GLY A C 1
ATOM 948 O O . GLY A 1 122 ? -2.180 19.400 -6.127 1.00 93.94 122 GLY A O 1
ATOM 949 N N . ASN A 1 123 ? 0.022 19.763 -6.179 1.00 95.50 123 ASN A N 1
ATOM 950 C CA . ASN A 1 123 ? -0.047 20.802 -7.215 1.00 95.50 123 ASN A CA 1
ATOM 951 C C . ASN A 1 123 ? -0.561 20.337 -8.596 1.00 95.50 123 ASN A C 1
ATOM 953 O O . ASN A 1 123 ? -0.874 21.176 -9.438 1.00 95.50 123 ASN A O 1
ATOM 957 N N . ARG A 1 124 ? -0.662 19.025 -8.849 1.00 91.44 124 ARG A N 1
ATOM 958 C CA . ARG A 1 124 ? -1.198 18.446 -10.094 1.00 91.44 124 ARG A CA 1
ATOM 959 C C . ARG A 1 124 ? -2.711 18.647 -10.231 1.00 91.44 124 ARG A C 1
ATOM 961 O O . ARG A 1 124 ? -3.228 18.586 -11.343 1.00 91.44 124 ARG A O 1
ATOM 968 N N . GLY A 1 125 ? -3.401 18.909 -9.123 1.00 93.81 125 GLY A N 1
ATOM 969 C CA . GLY A 1 125 ? -4.844 19.114 -9.086 1.00 93.81 125 GLY A CA 1
ATOM 970 C C . GLY A 1 125 ? -5.588 18.004 -8.342 1.00 93.81 125 GLY A C 1
ATOM 971 O O . GLY A 1 125 ? -4.968 17.105 -7.774 1.00 93.81 125 GLY A O 1
ATOM 972 N N . PRO A 1 126 ? -6.928 18.083 -8.310 1.00 94.81 126 PRO A N 1
ATOM 973 C CA . PRO A 1 126 ? -7.742 17.298 -7.386 1.00 94.81 126 PRO A CA 1
ATOM 974 C C . PRO A 1 126 ? -8.111 15.899 -7.904 1.00 94.81 126 PRO A C 1
ATOM 976 O O . PRO A 1 126 ? -8.569 15.063 -7.124 1.00 94.81 126 PRO A O 1
ATOM 979 N N . VAL A 1 127 ? -7.925 15.644 -9.204 1.00 95.69 127 VAL A N 1
ATOM 980 C CA . VAL A 1 127 ? -8.228 14.357 -9.836 1.00 95.69 127 VAL A CA 1
ATOM 981 C C . VAL A 1 127 ? -7.094 13.374 -9.577 1.00 95.69 127 VAL A C 1
ATOM 983 O O . VAL A 1 127 ? -5.949 13.603 -9.961 1.00 95.69 127 VAL A O 1
ATOM 986 N N . VAL A 1 128 ? -7.439 12.250 -8.960 1.00 95.44 128 VAL A N 1
ATOM 987 C CA . VAL A 1 128 ? -6.541 11.133 -8.678 1.00 95.44 128 VAL A CA 1
ATOM 988 C C . VAL A 1 128 ? -6.849 10.006 -9.646 1.00 95.44 128 VAL A C 1
ATOM 990 O O . VAL A 1 128 ? -7.977 9.520 -9.708 1.00 95.44 128 VAL A O 1
ATOM 993 N N . SER A 1 129 ? -5.839 9.562 -10.380 1.00 95.62 129 SER A N 1
ATOM 994 C CA . SER A 1 129 ? -5.972 8.505 -11.382 1.00 95.62 129 SER A CA 1
ATOM 995 C C . SER A 1 129 ? -4.940 7.398 -11.222 1.00 95.62 129 SER A C 1
ATOM 997 O O . SER A 1 129 ? -5.218 6.269 -11.589 1.00 95.62 129 SER A O 1
ATOM 999 N N . THR A 1 130 ? -3.782 7.667 -10.625 1.00 96.50 130 THR A N 1
ATOM 1000 C CA . THR A 1 130 ? -2.678 6.712 -10.461 1.00 96.50 130 THR A CA 1
ATOM 1001 C C . THR A 1 130 ? -2.281 6.556 -8.996 1.00 96.50 130 THR A C 1
ATOM 1003 O O . THR A 1 130 ? -2.606 7.398 -8.159 1.00 96.50 130 THR A O 1
ATOM 1006 N N . CYS A 1 131 ? -1.527 5.502 -8.673 1.00 97.06 131 CYS A N 1
ATOM 1007 C CA . CYS A 1 131 ? -0.956 5.310 -7.337 1.00 97.06 131 CYS A CA 1
ATOM 1008 C C . CYS A 1 131 ? -0.124 6.530 -6.900 1.00 97.06 131 CYS A C 1
ATOM 1010 O O . CYS A 1 131 ? -0.192 6.972 -5.752 1.00 97.06 131 CYS A O 1
ATOM 1012 N N . GLN A 1 132 ? 0.631 7.095 -7.845 1.00 96.44 132 GLN A N 1
ATOM 1013 C CA . GLN A 1 132 ? 1.499 8.247 -7.641 1.00 96.44 132 GLN A CA 1
ATOM 1014 C C . GLN A 1 132 ? 0.722 9.507 -7.237 1.00 96.44 132 GLN A C 1
ATOM 1016 O O . GLN A 1 132 ? 1.241 10.307 -6.470 1.00 96.44 132 GLN A O 1
ATOM 1021 N N . ASP A 1 133 ? -0.518 9.693 -7.697 1.00 95.38 133 ASP A N 1
ATOM 1022 C CA . ASP A 1 133 ? -1.310 10.886 -7.357 1.00 95.38 133 ASP A CA 1
ATOM 1023 C C . ASP A 1 133 ? -1.603 10.978 -5.843 1.00 95.38 133 ASP A C 1
ATOM 1025 O O . ASP A 1 133 ? -1.631 12.075 -5.280 1.00 95.38 133 ASP A O 1
ATOM 1029 N N . CYS A 1 134 ? -1.756 9.836 -5.160 1.00 94.19 134 CYS A N 1
ATOM 1030 C CA . CYS A 1 134 ? -1.927 9.782 -3.702 1.00 94.19 134 CYS A CA 1
ATOM 1031 C C . CYS A 1 134 ? -0.607 9.619 -2.942 1.00 94.19 134 CYS A C 1
ATOM 1033 O O . CYS A 1 134 ? -0.390 10.312 -1.947 1.00 94.19 134 CYS A O 1
ATOM 1035 N N . HIS A 1 135 ? 0.261 8.702 -3.380 1.00 96.94 135 HIS A N 1
ATOM 1036 C CA . HIS A 1 135 ? 1.455 8.291 -2.625 1.00 96.94 135 HIS A CA 1
ATOM 1037 C C . HIS A 1 135 ? 2.729 9.067 -2.983 1.00 96.94 135 HIS A C 1
ATOM 1039 O O . HIS A 1 135 ? 3.729 8.961 -2.274 1.00 96.94 135 HIS A O 1
ATOM 1045 N N . MET A 1 136 ? 2.689 9.859 -4.054 1.00 96.81 136 MET A N 1
ATOM 1046 C CA . MET A 1 136 ? 3.761 10.751 -4.503 1.00 96.81 136 MET A CA 1
ATOM 1047 C C . MET A 1 136 ? 3.183 12.131 -4.877 1.00 96.81 136 MET A C 1
ATOM 1049 O O . MET A 1 136 ? 3.354 12.588 -6.019 1.00 96.81 136 MET A O 1
ATOM 1053 N N . PRO A 1 137 ? 2.436 12.786 -3.962 1.00 94.00 137 PRO A N 1
ATOM 1054 C CA . PRO A 1 137 ? 1.769 14.048 -4.261 1.00 94.00 137 PRO A CA 1
ATOM 1055 C C . PRO A 1 137 ? 2.783 15.080 -4.751 1.00 94.00 137 PRO A C 1
ATOM 1057 O O . PRO A 1 137 ? 3.931 15.110 -4.308 1.00 94.00 137 PRO A O 1
ATOM 1060 N N . THR A 1 138 ? 2.383 15.926 -5.698 1.00 95.75 138 THR A N 1
ATOM 1061 C CA . THR A 1 138 ? 3.338 16.879 -6.275 1.00 95.75 138 THR A CA 1
ATOM 1062 C C . THR A 1 138 ? 3.490 18.150 -5.452 1.00 95.75 138 THR A C 1
ATOM 1064 O O . THR A 1 138 ? 2.514 18.647 -4.891 1.00 95.75 138 THR A O 1
ATOM 1067 N N . THR A 1 139 ? 4.692 18.717 -5.471 1.00 95.56 139 THR A N 1
ATOM 1068 C CA . THR A 1 139 ? 5.044 20.000 -4.859 1.00 95.56 139 THR A CA 1
ATOM 1069 C C . THR A 1 139 ? 5.888 20.862 -5.808 1.00 95.56 139 THR A C 1
ATOM 1071 O O . THR A 1 139 ? 6.339 20.400 -6.859 1.00 95.56 139 THR A O 1
ATOM 1074 N N . SER A 1 140 ? 6.123 22.120 -5.429 1.00 96.81 140 SER A N 1
ATOM 1075 C CA . SER A 1 140 ? 7.096 22.994 -6.084 1.00 96.81 140 SER A CA 1
ATOM 1076 C C . SER A 1 140 ? 8.511 22.643 -5.629 1.00 96.81 140 SER A C 1
ATOM 1078 O O . SER A 1 140 ? 8.840 22.831 -4.461 1.00 96.81 140 SER A O 1
ATOM 1080 N N . ALA A 1 141 ? 9.356 22.149 -6.535 1.00 94.56 141 ALA A N 1
ATOM 1081 C CA . ALA A 1 141 ? 10.750 21.829 -6.224 1.00 94.56 141 ALA A CA 1
ATOM 1082 C C . ALA A 1 141 ? 11.654 21.842 -7.466 1.00 94.56 141 ALA A C 1
ATOM 1084 O O . ALA A 1 141 ? 11.193 21.815 -8.610 1.00 94.56 141 ALA A O 1
ATOM 1085 N N . GLN A 1 142 ? 12.966 21.840 -7.235 1.00 91.88 142 GLN A N 1
ATOM 1086 C CA . GLN A 1 142 ? 13.968 21.532 -8.252 1.00 91.88 142 GLN A CA 1
ATOM 1087 C C . GLN A 1 142 ? 14.340 20.047 -8.165 1.00 91.88 142 GLN A C 1
ATOM 1089 O O . GLN A 1 142 ? 14.624 19.535 -7.087 1.00 91.88 142 GLN A O 1
ATOM 1094 N N . ALA A 1 143 ? 14.373 19.352 -9.304 1.00 86.31 143 ALA A N 1
ATOM 1095 C CA . ALA A 1 143 ? 14.843 17.961 -9.363 1.00 86.31 143 ALA A CA 1
ATOM 1096 C C . ALA A 1 143 ? 16.380 17.846 -9.304 1.00 86.31 143 ALA A C 1
ATOM 1098 O O . ALA A 1 143 ? 16.922 16.781 -9.032 1.00 86.31 143 ALA A O 1
ATOM 1099 N N . CYS A 1 144 ? 17.080 18.937 -9.612 1.00 85.00 144 CYS A N 1
ATOM 1100 C CA . CYS A 1 144 ? 18.532 19.040 -9.624 1.00 85.00 144 CYS A CA 1
ATOM 1101 C C . CYS A 1 144 ? 18.919 20.476 -9.256 1.00 85.00 144 CYS A C 1
ATOM 1103 O O . CYS A 1 144 ? 18.203 21.401 -9.634 1.00 85.00 144 CYS A O 1
ATOM 1105 N N . TYR A 1 145 ? 20.048 20.662 -8.569 1.00 85.44 145 TYR A N 1
ATOM 1106 C CA . TYR A 1 145 ? 20.499 21.955 -8.038 1.00 85.44 145 TYR A CA 1
ATOM 1107 C C . TYR A 1 145 ? 20.529 23.097 -9.076 1.00 85.44 145 TYR A C 1
ATOM 1109 O O . TYR A 1 145 ? 20.144 24.219 -8.770 1.00 85.44 145 TYR A O 1
ATOM 1117 N N . TYR A 1 146 ? 20.938 22.809 -10.314 1.00 86.25 146 TYR A N 1
ATOM 1118 C CA . TYR A 1 146 ? 20.994 23.776 -11.424 1.00 86.25 146 TYR A CA 1
ATOM 1119 C C . TYR A 1 146 ? 19.806 23.665 -12.395 1.00 86.25 146 TYR A C 1
ATOM 1121 O O . TYR A 1 146 ? 19.787 24.311 -13.439 1.00 86.25 146 TYR A O 1
ATOM 1129 N N . GLY A 1 147 ? 18.820 22.820 -12.086 1.00 86.75 147 GLY A N 1
ATOM 1130 C CA . GLY A 1 147 ? 17.621 22.657 -12.901 1.00 86.75 147 GLY A CA 1
ATOM 1131 C C . GLY A 1 147 ? 16.572 23.734 -12.609 1.00 86.75 147 GLY A C 1
ATOM 1132 O O . GLY A 1 147 ? 16.607 24.372 -11.557 1.00 86.75 147 GLY A O 1
ATOM 1133 N N . PRO A 1 148 ? 15.582 23.925 -13.495 1.00 90.56 148 PRO A N 1
ATOM 1134 C CA . PRO A 1 148 ? 14.492 24.850 -13.218 1.00 90.56 148 PRO A CA 1
ATOM 1135 C C . PRO A 1 148 ? 13.618 24.335 -12.068 1.00 90.56 148 PRO A C 1
ATOM 1137 O O . PRO A 1 148 ? 13.411 23.123 -11.917 1.00 90.56 148 PRO A O 1
ATOM 1140 N N . THR A 1 149 ? 13.057 25.263 -11.293 1.00 93.50 149 THR A N 1
ATOM 1141 C CA . THR A 1 149 ? 11.970 24.958 -10.357 1.00 93.50 149 THR A CA 1
ATOM 1142 C C . THR A 1 149 ? 10.737 24.537 -11.145 1.00 93.50 149 THR A C 1
ATOM 1144 O O . THR A 1 149 ? 10.345 25.202 -12.105 1.00 93.50 149 THR A O 1
ATOM 1147 N N . ARG A 1 150 ? 10.118 23.430 -10.740 1.00 92.69 150 ARG A N 1
ATOM 1148 C CA . ARG A 1 150 ? 8.894 22.896 -11.339 1.00 92.69 150 ARG A CA 1
ATOM 1149 C C . ARG A 1 150 ? 7.810 22.802 -10.283 1.00 92.69 150 ARG A C 1
ATOM 1151 O O . ARG A 1 150 ? 8.091 22.404 -9.158 1.00 92.69 150 ARG A O 1
ATOM 1158 N N . ASN A 1 151 ? 6.582 23.144 -10.660 1.00 94.69 151 ASN A N 1
ATOM 1159 C CA . ASN A 1 151 ? 5.447 23.159 -9.738 1.00 94.69 151 ASN A CA 1
ATOM 1160 C C . ASN A 1 151 ? 4.840 21.766 -9.499 1.00 94.69 151 ASN A C 1
ATOM 1162 O O . ASN A 1 151 ? 4.007 21.608 -8.621 1.00 94.69 151 ASN A O 1
ATOM 1166 N N . ASP A 1 152 ? 5.229 20.763 -10.278 1.00 93.31 152 ASP A N 1
ATOM 1167 C CA . ASP A 1 152 ? 4.610 19.440 -10.344 1.00 93.31 152 ASP A CA 1
ATOM 1168 C C . ASP A 1 152 ? 5.615 18.313 -10.021 1.00 93.31 152 ASP A C 1
ATOM 1170 O O . ASP A 1 152 ? 5.587 17.230 -10.616 1.00 93.31 152 ASP A O 1
ATOM 1174 N N . MET A 1 153 ? 6.541 18.561 -9.090 1.00 94.44 153 MET A N 1
ATOM 1175 C CA . MET A 1 153 ? 7.537 17.573 -8.673 1.00 94.44 153 MET A CA 1
ATOM 1176 C C . MET A 1 153 ? 6.936 16.549 -7.720 1.00 94.44 153 MET A C 1
ATOM 1178 O O . MET A 1 153 ? 6.507 16.901 -6.628 1.00 94.44 153 MET A O 1
ATOM 1182 N N . ALA A 1 154 ? 6.936 15.278 -8.121 1.00 94.88 154 ALA A N 1
ATOM 1183 C CA . ALA A 1 154 ? 6.472 14.178 -7.283 1.00 94.88 154 ALA A CA 1
ATOM 1184 C C . ALA A 1 154 ? 7.363 14.026 -6.040 1.00 94.88 154 ALA A C 1
ATOM 1186 O O . ALA A 1 154 ? 8.589 13.922 -6.166 1.00 94.88 154 ALA A O 1
ATOM 1187 N N . THR A 1 155 ? 6.760 14.005 -4.851 1.00 94.06 155 THR A N 1
ATOM 1188 C CA . THR A 1 155 ? 7.493 13.654 -3.632 1.00 94.06 155 THR A CA 1
ATOM 1189 C C . THR A 1 155 ? 7.751 12.148 -3.579 1.00 94.06 155 THR A C 1
ATOM 1191 O O . THR A 1 155 ? 7.046 11.355 -4.199 1.00 94.06 155 THR A O 1
ATOM 1194 N N . HIS A 1 156 ? 8.778 11.745 -2.835 1.00 94.31 156 HIS A N 1
ATOM 1195 C CA . HIS A 1 156 ? 9.114 10.337 -2.594 1.00 94.31 156 HIS A CA 1
ATOM 1196 C C . HIS A 1 156 ? 8.752 9.946 -1.158 1.00 94.31 156 HIS A C 1
ATOM 1198 O O . HIS A 1 156 ? 9.527 9.303 -0.459 1.00 94.31 156 HIS A O 1
ATOM 1204 N N . ASP A 1 157 ? 7.583 10.401 -0.701 1.00 90.50 157 ASP A N 1
ATOM 1205 C CA . ASP A 1 157 ? 7.133 10.178 0.673 1.00 90.50 157 ASP A CA 1
ATOM 1206 C C . ASP A 1 157 ? 6.614 8.755 0.890 1.00 90.50 157 ASP A C 1
ATOM 1208 O O . ASP A 1 157 ? 6.814 8.19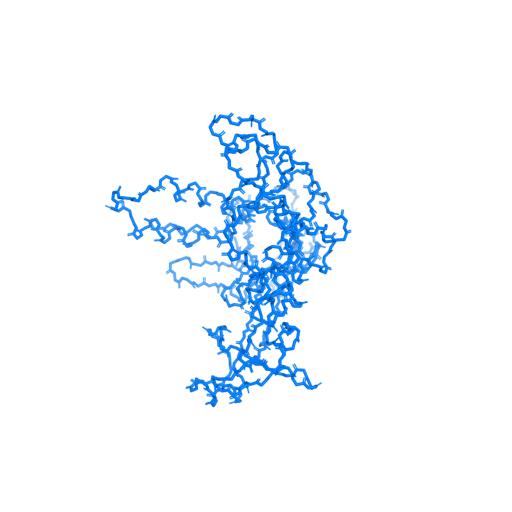7 1.964 1.00 90.50 157 ASP A O 1
ATOM 1212 N N . PHE A 1 158 ? 5.909 8.191 -0.102 1.00 93.62 158 PHE A N 1
ATOM 1213 C CA . PHE A 1 158 ? 5.345 6.833 -0.086 1.00 93.62 158 PHE A CA 1
ATOM 1214 C C . PHE A 1 158 ? 4.585 6.473 1.201 1.00 93.62 158 PHE A C 1
ATOM 1216 O O . PHE A 1 158 ? 4.577 5.325 1.645 1.00 93.62 158 PHE A O 1
ATOM 1223 N N . ALA A 1 159 ? 3.929 7.464 1.811 1.00 94.94 159 ALA A N 1
ATOM 1224 C CA . ALA A 1 159 ? 3.268 7.285 3.094 1.00 94.94 159 ALA A CA 1
ATOM 1225 C C . ALA A 1 159 ? 2.139 6.242 3.001 1.00 94.94 159 ALA A C 1
ATOM 1227 O O . ALA A 1 159 ? 1.331 6.251 2.069 1.00 94.94 159 ALA A O 1
ATOM 1228 N N . GLY A 1 160 ? 2.082 5.371 4.008 1.00 93.88 160 GLY A N 1
ATOM 1229 C CA . GLY A 1 160 ? 1.063 4.343 4.207 1.00 93.88 160 GLY A CA 1
ATOM 1230 C C . GLY A 1 160 ? 0.780 4.150 5.700 1.00 93.88 160 GLY A C 1
ATOM 1231 O O . GLY A 1 160 ? 0.915 5.083 6.488 1.00 93.88 160 GLY A O 1
ATOM 1232 N N . ALA A 1 161 ? 0.421 2.934 6.113 1.00 93.06 161 ALA A N 1
ATOM 1233 C CA . ALA A 1 161 ? 0.057 2.612 7.497 1.00 93.06 161 ALA A CA 1
ATOM 1234 C C . ALA A 1 161 ? 1.268 2.350 8.423 1.00 93.06 161 ALA A C 1
ATOM 1236 O O . ALA A 1 161 ? 1.313 1.337 9.110 1.00 93.06 161 ALA A O 1
ATOM 1237 N N . ALA A 1 162 ? 2.268 3.236 8.421 1.00 94.25 162 ALA A N 1
ATOM 1238 C CA . ALA A 1 162 ? 3.565 2.988 9.068 1.00 94.25 162 ALA A CA 1
ATOM 1239 C C . ALA A 1 162 ? 3.731 3.614 10.467 1.00 94.25 162 ALA A C 1
ATOM 1241 O O . ALA A 1 162 ? 4.822 3.539 11.022 1.00 94.25 162 ALA A O 1
ATOM 1242 N N . VAL A 1 163 ? 2.691 4.241 11.039 1.00 95.62 163 VAL A N 1
ATOM 1243 C CA . VAL A 1 163 ? 2.797 4.947 12.335 1.00 95.62 163 VAL A CA 1
ATOM 1244 C C . VAL A 1 163 ? 3.378 4.050 13.442 1.00 95.62 163 VAL A C 1
ATOM 1246 O O . VAL A 1 163 ? 4.403 4.444 13.994 1.00 95.62 163 VAL A O 1
ATOM 1249 N N . PRO A 1 164 ? 2.848 2.836 13.714 1.00 91.75 164 PRO A N 1
ATOM 1250 C CA . PRO A 1 164 ? 3.387 1.997 14.788 1.00 91.75 164 PRO A CA 1
ATOM 1251 C C . PRO A 1 164 ? 4.824 1.534 14.520 1.00 91.75 164 PRO A C 1
ATOM 1253 O O . PRO A 1 164 ? 5.646 1.491 15.427 1.00 91.75 164 PRO A O 1
ATOM 1256 N N . SER A 1 165 ? 5.160 1.221 13.264 1.00 93.25 165 SER A N 1
ATOM 1257 C CA . SER A 1 165 ? 6.520 0.817 12.891 1.00 93.25 165 SER A CA 1
ATOM 1258 C C . SER A 1 165 ? 7.524 1.951 13.085 1.00 93.25 165 SER A C 1
ATOM 1260 O O . SER A 1 165 ? 8.626 1.713 13.562 1.00 93.25 165 SER A O 1
ATOM 1262 N N . LEU A 1 166 ? 7.147 3.185 12.741 1.00 96.38 166 LEU A N 1
ATOM 1263 C CA . LEU A 1 166 ? 7.999 4.358 12.932 1.00 96.38 166 LEU A CA 1
ATOM 1264 C C . LEU A 1 166 ? 8.147 4.722 14.414 1.00 96.38 166 LEU A C 1
ATOM 1266 O O . LEU A 1 166 ? 9.231 5.143 14.802 1.00 96.38 166 LEU A O 1
ATOM 1270 N N . ASP A 1 167 ? 7.116 4.495 15.235 1.00 95.75 167 ASP A N 1
ATOM 1271 C CA . ASP A 1 167 ? 7.210 4.614 16.699 1.00 95.75 167 ASP A CA 1
ATOM 1272 C C . ASP A 1 167 ? 8.226 3.616 17.275 1.00 95.75 167 ASP A C 1
ATOM 1274 O O . ASP A 1 167 ? 9.107 3.997 18.046 1.00 95.75 167 ASP A O 1
ATOM 1278 N N . LEU A 1 168 ? 8.173 2.353 16.838 1.00 95.25 168 LEU A N 1
ATOM 1279 C CA . LEU A 1 168 ? 9.132 1.326 17.259 1.00 95.25 168 LEU A CA 1
ATOM 1280 C C . LEU A 1 168 ? 10.562 1.634 16.801 1.00 95.25 168 LEU A C 1
ATOM 1282 O O . LEU A 1 168 ? 11.498 1.484 17.585 1.00 95.25 168 LEU A O 1
ATOM 1286 N N . ILE A 1 169 ? 10.744 2.078 15.553 1.00 96.81 169 ILE A N 1
ATOM 1287 C CA . ILE A 1 169 ? 12.063 2.457 15.028 1.00 96.81 169 ILE A CA 1
ATOM 1288 C C . ILE A 1 169 ? 12.627 3.643 15.817 1.00 96.81 169 ILE A C 1
ATOM 1290 O O . ILE A 1 169 ? 13.793 3.596 16.202 1.00 96.81 169 ILE A O 1
ATOM 1294 N N . ALA A 1 170 ? 11.818 4.671 16.099 1.00 97.31 170 ALA A N 1
ATOM 1295 C CA . ALA A 1 170 ? 12.237 5.814 16.911 1.00 97.31 170 ALA A CA 1
ATOM 1296 C C . ALA A 1 170 ? 12.680 5.371 18.312 1.00 97.31 170 ALA A C 1
ATOM 1298 O O . ALA A 1 170 ? 13.782 5.700 18.743 1.00 97.31 170 ALA A O 1
ATOM 1299 N N . ALA A 1 171 ? 11.869 4.555 18.994 1.00 96.69 171 ALA A N 1
ATOM 1300 C CA . ALA A 1 171 ? 12.199 4.045 20.323 1.00 96.69 171 ALA A CA 1
ATOM 1301 C C . ALA A 1 171 ? 13.489 3.206 20.321 1.00 96.69 171 ALA A C 1
ATOM 1303 O O . ALA A 1 171 ? 14.344 3.380 21.188 1.00 96.69 171 ALA A O 1
ATOM 1304 N N . TYR A 1 172 ? 13.663 2.334 19.323 1.00 97.75 172 TYR A N 1
ATOM 1305 C CA . TYR A 1 172 ? 14.852 1.487 19.193 1.00 97.75 172 TYR A CA 1
ATOM 1306 C C . TYR A 1 172 ? 16.131 2.290 18.902 1.00 97.75 172 TYR A C 1
ATOM 1308 O O . TYR A 1 172 ? 17.216 1.888 19.314 1.00 97.75 172 TYR A O 1
ATOM 1316 N N . THR A 1 173 ? 16.010 3.431 18.216 1.00 97.50 173 THR A N 1
ATOM 1317 C CA . THR A 1 173 ? 17.146 4.251 17.754 1.00 97.50 173 THR A CA 1
ATOM 1318 C C . THR A 1 173 ? 17.351 5.539 18.552 1.00 97.50 173 THR A C 1
ATOM 1320 O O . THR A 1 173 ? 18.199 6.348 18.191 1.00 97.50 173 THR A O 1
ATOM 1323 N N . ALA A 1 174 ? 16.625 5.744 19.656 1.00 95.38 174 ALA A N 1
ATOM 1324 C CA . ALA A 1 174 ? 16.578 7.020 20.380 1.00 95.38 174 ALA A CA 1
ATOM 1325 C C . ALA A 1 174 ? 17.944 7.543 20.882 1.00 95.38 174 ALA A C 1
ATOM 1327 O O . ALA A 1 174 ? 18.091 8.739 21.124 1.00 95.38 174 ALA A O 1
ATOM 1328 N N . GLY A 1 175 ? 18.934 6.662 21.054 1.00 94.81 175 GLY A N 1
ATOM 1329 C CA . GLY A 1 175 ? 20.300 7.008 21.467 1.00 94.81 175 GLY A CA 1
ATOM 1330 C C . GLY A 1 175 ? 21.353 6.928 20.358 1.00 94.81 175 GLY A C 1
ATOM 1331 O O . GLY A 1 175 ? 22.527 7.166 20.633 1.00 94.81 175 GLY A O 1
ATOM 1332 N N . ASP A 1 176 ? 20.962 6.562 19.138 1.00 97.06 176 ASP A N 1
ATOM 1333 C CA . ASP A 1 176 ? 21.877 6.439 18.007 1.00 97.06 176 ASP A CA 1
ATOM 1334 C C . ASP A 1 176 ? 22.076 7.808 17.341 1.00 97.06 176 ASP A C 1
ATOM 1336 O O . ASP A 1 176 ? 21.143 8.385 16.780 1.00 97.06 176 ASP A O 1
ATOM 1340 N N . LEU A 1 177 ? 23.298 8.342 17.425 1.00 95.38 177 LEU A N 1
ATOM 1341 C CA . LEU A 1 177 ? 23.639 9.665 16.895 1.00 95.38 177 LEU A CA 1
ATOM 1342 C C . LEU A 1 177 ? 23.716 9.698 15.363 1.00 95.38 177 LEU A C 1
ATOM 1344 O O . LEU A 1 177 ? 23.664 10.787 14.790 1.00 95.38 177 LEU A O 1
ATOM 1348 N N . ASP A 1 178 ? 23.813 8.539 14.707 1.00 97.00 178 ASP A N 1
ATOM 1349 C CA . ASP A 1 178 ? 23.815 8.441 13.245 1.00 97.00 178 ASP A CA 1
ATOM 1350 C C . ASP A 1 178 ? 22.389 8.475 12.663 1.00 97.00 178 ASP A C 1
ATOM 1352 O O . ASP A 1 178 ? 22.207 8.581 11.446 1.00 97.00 178 ASP A O 1
ATOM 1356 N N . ILE A 1 179 ? 21.361 8.422 13.521 1.00 96.50 179 ILE A N 1
ATOM 1357 C CA . ILE A 1 179 ? 19.952 8.394 13.127 1.00 96.50 179 ILE A CA 1
ATOM 1358 C C . ILE A 1 179 ? 19.261 9.718 13.463 1.00 96.50 179 ILE A C 1
ATOM 1360 O O . ILE A 1 179 ? 19.059 10.088 14.620 1.00 96.50 179 ILE A O 1
ATOM 1364 N N . ASP A 1 180 ? 18.802 10.415 12.423 1.00 96.75 180 ASP A N 1
ATOM 1365 C CA . ASP A 1 180 ? 18.030 11.647 12.572 1.00 96.75 180 ASP A CA 1
ATOM 1366 C C . ASP A 1 180 ? 16.578 11.350 12.993 1.00 96.75 180 ASP A C 1
ATOM 1368 O O . ASP A 1 180 ? 15.696 11.089 12.165 1.00 96.75 180 ASP A O 1
ATOM 1372 N N . GLN A 1 181 ? 16.310 11.463 14.294 1.00 97.19 181 GLN A N 1
ATOM 1373 C CA . GLN A 1 181 ? 14.971 11.319 14.879 1.00 97.19 181 GLN A CA 1
ATOM 1374 C C . GLN A 1 181 ? 13.941 12.305 14.299 1.00 97.19 181 GLN A C 1
ATOM 1376 O O . GLN A 1 181 ? 12.751 11.989 14.209 1.00 97.19 181 GLN A O 1
ATOM 1381 N N . GLY A 1 182 ? 14.377 13.486 13.850 1.00 97.31 182 GLY A N 1
ATOM 1382 C CA . GLY A 1 182 ? 13.519 14.469 13.193 1.00 97.31 182 GLY A CA 1
ATOM 1383 C C . GLY A 1 182 ? 12.960 13.954 11.866 1.00 97.31 182 GLY A C 1
ATOM 1384 O O . GLY A 1 182 ? 11.784 14.178 11.560 1.00 97.31 182 GLY A O 1
ATOM 1385 N N . THR A 1 183 ? 13.752 13.199 11.099 1.00 95.62 183 THR A N 1
ATOM 1386 C CA . THR A 1 183 ? 13.281 12.584 9.844 1.00 95.62 183 THR A CA 1
ATOM 1387 C C . THR A 1 183 ? 12.274 11.461 10.086 1.00 95.62 183 THR A C 1
ATOM 1389 O O . THR A 1 183 ? 11.271 11.387 9.369 1.00 95.62 183 THR A O 1
ATOM 1392 N N . ILE A 1 184 ? 12.470 10.649 11.133 1.00 96.81 184 ILE A N 1
ATOM 1393 C CA . ILE A 1 184 ? 11.512 9.609 11.541 1.00 96.81 184 ILE A CA 1
ATOM 1394 C C . ILE A 1 184 ? 10.186 10.258 11.949 1.00 96.81 184 ILE A C 1
ATOM 1396 O O . ILE A 1 184 ? 9.127 9.877 11.442 1.00 96.81 184 ILE A O 1
ATOM 1400 N N . ALA A 1 185 ? 10.234 11.299 12.786 1.00 97.69 185 ALA A N 1
ATOM 1401 C CA . ALA A 1 185 ? 9.053 12.054 13.198 1.00 97.69 185 ALA A CA 1
ATOM 1402 C C . ALA A 1 185 ? 8.310 12.681 12.001 1.00 97.69 185 ALA A C 1
ATOM 1404 O O . ALA A 1 185 ? 7.078 12.618 11.930 1.00 97.69 185 ALA A O 1
ATOM 1405 N N . ALA A 1 186 ? 9.036 13.227 11.019 1.00 96.88 186 ALA A N 1
ATOM 1406 C CA . ALA A 1 186 ? 8.440 13.763 9.796 1.00 96.88 186 ALA A CA 1
ATOM 1407 C C . ALA A 1 186 ? 7.765 12.669 8.946 1.00 96.88 186 ALA A C 1
ATOM 1409 O O . ALA A 1 186 ? 6.654 12.870 8.445 1.00 96.88 186 ALA A O 1
ATOM 1410 N N . GLY A 1 187 ? 8.396 11.498 8.805 1.00 96.75 187 GLY A N 1
ATOM 1411 C CA . GLY A 1 187 ? 7.803 10.331 8.145 1.00 96.75 187 GLY A CA 1
ATOM 1412 C C . GLY A 1 187 ? 6.539 9.847 8.858 1.00 96.75 187 GLY A C 1
ATOM 1413 O O . GLY A 1 187 ? 5.510 9.605 8.221 1.00 96.75 187 GLY A O 1
ATOM 1414 N N . ARG A 1 188 ? 6.572 9.803 10.193 1.00 97.62 188 ARG A N 1
ATOM 1415 C CA . ARG A 1 188 ? 5.434 9.409 11.028 1.00 97.62 188 ARG A CA 1
ATOM 1416 C C . ARG A 1 188 ? 4.259 10.365 10.860 1.00 97.62 188 ARG A C 1
ATOM 1418 O O . ARG A 1 188 ? 3.128 9.915 10.682 1.00 97.62 188 ARG A O 1
ATOM 1425 N N . ALA A 1 189 ? 4.511 11.673 10.858 1.00 97.88 189 ALA A N 1
ATOM 1426 C CA . ALA A 1 189 ? 3.477 12.681 10.631 1.00 97.88 189 ALA A CA 1
ATOM 1427 C C . ALA A 1 189 ? 2.802 12.514 9.256 1.00 97.88 189 ALA A C 1
ATOM 1429 O O . ALA A 1 189 ? 1.578 12.611 9.146 1.00 97.88 189 ALA A O 1
ATOM 1430 N N . LYS A 1 190 ? 3.576 12.186 8.211 1.00 96.38 190 LYS A N 1
ATOM 1431 C CA . LYS A 1 190 ? 3.039 11.881 6.873 1.00 96.38 190 LYS A CA 1
ATOM 1432 C C . LYS A 1 190 ? 2.206 10.596 6.863 1.00 96.38 190 LYS A C 1
ATOM 1434 O O . LYS A 1 190 ? 1.134 10.588 6.259 1.00 96.38 190 LYS A O 1
ATOM 1439 N N . ALA A 1 191 ? 2.650 9.542 7.550 1.00 97.25 191 ALA A N 1
ATOM 1440 C CA . ALA A 1 191 ? 1.891 8.298 7.703 1.00 97.25 191 ALA A CA 1
ATOM 1441 C C . ALA A 1 191 ? 0.556 8.531 8.433 1.00 97.25 191 ALA A C 1
ATOM 1443 O O . ALA A 1 191 ? -0.494 8.096 7.961 1.00 97.25 191 ALA A O 1
ATOM 1444 N N . LEU A 1 192 ? 0.567 9.297 9.528 1.00 97.50 192 LEU A N 1
ATOM 1445 C CA . LEU A 1 192 ? -0.644 9.667 10.263 1.00 97.50 192 LEU A CA 1
ATOM 1446 C C . LEU A 1 192 ? -1.609 10.479 9.386 1.00 97.50 192 LEU A C 1
ATOM 1448 O O . LEU A 1 192 ? -2.791 10.146 9.299 1.00 97.50 192 LEU A O 1
ATOM 1452 N N . SER A 1 193 ? -1.100 11.488 8.672 1.00 96.19 193 SER A N 1
ATOM 1453 C CA . SER A 1 193 ? -1.896 12.287 7.731 1.00 96.19 193 SER A CA 1
ATOM 1454 C C . SER A 1 193 ? -2.487 11.443 6.595 1.00 96.19 193 SER A C 1
ATOM 1456 O O . SER A 1 193 ? -3.623 11.674 6.178 1.00 96.19 193 SER A O 1
ATOM 1458 N N . MET A 1 194 ? -1.746 10.454 6.081 1.00 96.19 194 MET A N 1
ATOM 1459 C CA . MET A 1 194 ? -2.251 9.518 5.072 1.00 96.19 194 MET A CA 1
ATOM 1460 C C . MET A 1 194 ? -3.443 8.722 5.613 1.00 96.19 194 MET A C 1
ATOM 1462 O O . MET A 1 194 ? -4.495 8.692 4.978 1.00 96.19 194 MET A O 1
ATOM 1466 N N . LEU A 1 195 ? -3.312 8.140 6.808 1.00 95.44 195 LEU A N 1
ATOM 1467 C CA . LEU A 1 195 ? -4.374 7.356 7.442 1.00 95.44 195 LEU A CA 1
ATOM 1468 C C . LEU A 1 195 ? -5.621 8.200 7.743 1.00 95.44 195 LEU A C 1
ATOM 1470 O O . LEU A 1 195 ? -6.733 7.777 7.437 1.00 95.44 195 LEU A O 1
ATOM 1474 N N . GLN A 1 196 ? -5.446 9.423 8.251 1.00 95.25 196 GLN A N 1
ATOM 1475 C CA . GLN A 1 196 ? -6.551 10.354 8.517 1.00 95.25 196 GLN A CA 1
ATOM 1476 C C . GLN A 1 196 ? -7.288 10.788 7.241 1.00 95.25 196 GLN A C 1
ATOM 1478 O O . GLN A 1 196 ? -8.494 11.028 7.271 1.00 95.25 196 GLN A O 1
ATOM 1483 N N . ARG A 1 197 ? -6.587 10.882 6.103 1.00 95.19 197 ARG A N 1
ATOM 1484 C CA . ARG A 1 197 ? -7.191 11.220 4.805 1.00 95.19 197 ARG A CA 1
ATOM 1485 C C . ARG A 1 197 ? -7.741 10.007 4.053 1.00 95.19 197 ARG A C 1
ATOM 1487 O O . ARG A 1 197 ? -8.502 10.206 3.111 1.00 95.19 197 ARG A O 1
ATOM 1494 N N . ALA A 1 198 ? -7.403 8.776 4.427 1.00 94.69 198 ALA A N 1
ATOM 1495 C CA . ALA A 1 198 ? -7.804 7.582 3.679 1.00 94.69 198 ALA A CA 1
ATOM 1496 C C . ALA A 1 198 ? -9.318 7.308 3.730 1.00 94.69 198 ALA A C 1
ATOM 1498 O O . ALA A 1 198 ? -9.877 6.752 2.784 1.00 94.69 198 ALA A O 1
ATOM 1499 N N . ALA A 1 199 ? -9.993 7.722 4.805 1.00 93.69 199 ALA A N 1
ATOM 1500 C CA . ALA A 1 199 ? -11.421 7.502 4.988 1.00 93.69 199 ALA A CA 1
ATOM 1501 C C . ALA A 1 199 ? -12.136 8.717 5.594 1.00 93.69 199 ALA A C 1
ATOM 1503 O O . ALA A 1 199 ? -11.518 9.634 6.130 1.00 93.69 199 ALA A O 1
ATOM 1504 N N . THR A 1 200 ? -13.461 8.733 5.494 1.00 93.50 200 THR A N 1
ATOM 1505 C CA . THR A 1 200 ? -14.330 9.616 6.280 1.00 93.50 200 THR A CA 1
ATOM 1506 C C . THR A 1 200 ? -15.355 8.754 7.000 1.00 93.50 200 THR A C 1
ATOM 1508 O O . THR A 1 200 ? -15.876 7.807 6.416 1.00 93.50 200 THR A O 1
ATOM 1511 N N . ILE A 1 201 ? -15.629 9.072 8.263 1.00 92.38 201 ILE A N 1
ATOM 1512 C CA . ILE A 1 201 ? -16.680 8.433 9.052 1.00 92.38 201 ILE A CA 1
ATOM 1513 C C . ILE A 1 201 ? -17.785 9.463 9.229 1.00 92.38 201 ILE A C 1
ATOM 1515 O O . ILE A 1 201 ? -17.539 10.565 9.714 1.00 92.38 201 ILE A O 1
ATOM 1519 N N . GLU A 1 202 ? -18.995 9.100 8.835 1.00 93.00 202 GLU A N 1
ATOM 1520 C CA . GLU A 1 202 ? -20.188 9.888 9.095 1.00 93.00 202 GLU A CA 1
ATOM 1521 C C . GLU A 1 202 ? -21.077 9.150 10.081 1.00 93.00 202 GLU A C 1
ATOM 1523 O O . GLU A 1 202 ? -21.359 7.964 9.905 1.00 93.00 202 GLU A O 1
ATOM 1528 N N . LEU A 1 203 ? -21.534 9.865 11.101 1.00 90.00 203 LEU A N 1
ATOM 1529 C CA . LEU A 1 203 ? -22.458 9.338 12.090 1.00 90.00 203 LEU A CA 1
ATOM 1530 C C . LEU A 1 203 ? -23.835 9.949 11.865 1.00 90.00 203 LEU A C 1
ATOM 1532 O O . LEU A 1 203 ? -23.966 11.164 11.724 1.00 90.00 203 LEU A O 1
ATOM 1536 N N . HIS A 1 204 ? -24.864 9.113 11.868 1.00 90.00 204 HIS A N 1
ATOM 1537 C CA . HIS A 1 204 ? -26.242 9.569 11.969 1.00 90.00 204 HIS A CA 1
ATOM 1538 C C . HIS A 1 204 ? -27.021 8.667 12.913 1.00 90.00 204 HIS A C 1
ATOM 1540 O O . HIS A 1 204 ? -26.707 7.489 13.074 1.00 90.00 204 HIS A O 1
ATOM 1546 N N . ARG A 1 205 ? -28.041 9.236 13.546 1.00 90.44 205 ARG A N 1
ATOM 1547 C CA . ARG A 1 205 ? -28.963 8.489 14.392 1.00 90.44 205 ARG A CA 1
ATOM 1548 C C . ARG A 1 205 ? -30.157 8.034 13.555 1.00 90.44 205 ARG A C 1
ATOM 1550 O O . ARG A 1 205 ? -30.732 8.848 12.835 1.00 90.44 205 ARG A O 1
ATOM 1557 N N . ASP A 1 206 ? -30.517 6.762 13.665 1.00 89.81 206 ASP A N 1
ATOM 1558 C CA . ASP A 1 206 ? -31.683 6.150 13.022 1.00 89.81 206 ASP A CA 1
ATOM 1559 C C . ASP A 1 206 ? -32.561 5.513 14.108 1.00 89.81 206 ASP A C 1
ATOM 1561 O O . ASP A 1 206 ? -32.315 4.399 14.564 1.00 89.81 206 ASP A O 1
ATOM 1565 N N . GLY A 1 207 ? -33.538 6.275 14.609 1.00 90.31 207 GLY A N 1
ATOM 1566 C CA . GLY A 1 207 ? -34.296 5.895 15.802 1.00 90.31 207 GLY A CA 1
ATOM 1567 C C . GLY A 1 207 ? -33.392 5.823 17.034 1.00 90.31 207 GLY A C 1
ATOM 1568 O O . GLY A 1 207 ? -32.806 6.831 17.438 1.00 90.31 207 GLY A O 1
ATOM 1569 N N . ASP A 1 208 ? -33.279 4.640 17.628 1.00 85.88 208 ASP A N 1
ATOM 1570 C CA . ASP A 1 208 ? -32.343 4.395 18.725 1.00 85.88 208 ASP A CA 1
ATOM 1571 C C . ASP A 1 208 ? -30.957 3.971 18.228 1.00 85.88 208 ASP A C 1
ATOM 1573 O O . ASP A 1 208 ? -29.991 4.120 18.963 1.00 85.88 208 ASP A O 1
ATOM 1577 N N . ASP A 1 209 ? -30.806 3.554 16.971 1.00 83.50 209 ASP A N 1
ATOM 1578 C CA . ASP A 1 209 ? -29.517 3.107 16.449 1.00 83.50 209 ASP A CA 1
ATOM 1579 C C . ASP A 1 209 ? -28.573 4.281 16.153 1.00 83.50 209 ASP A C 1
ATOM 1581 O O . ASP A 1 209 ? -28.968 5.319 15.608 1.00 83.50 209 ASP A O 1
ATOM 1585 N N . LEU A 1 210 ? -27.283 4.078 16.434 1.00 86.62 210 LEU A N 1
ATOM 1586 C CA . LEU A 1 210 ? -26.211 4.891 15.872 1.00 86.62 210 LEU A CA 1
ATOM 1587 C C . LEU A 1 210 ? -25.686 4.191 14.620 1.00 86.62 210 LEU A C 1
ATOM 1589 O O . LEU A 1 210 ? -25.228 3.048 14.657 1.00 86.62 210 LEU A O 1
ATOM 1593 N N . VAL A 1 211 ? -25.719 4.895 13.498 1.00 88.81 211 VAL A N 1
ATOM 1594 C CA . VAL A 1 211 ? -25.254 4.375 12.220 1.00 88.81 211 VAL A CA 1
ATOM 1595 C C . VAL A 1 211 ? -23.967 5.083 11.831 1.00 88.81 211 VAL A C 1
ATOM 1597 O O . VAL A 1 211 ? -23.937 6.3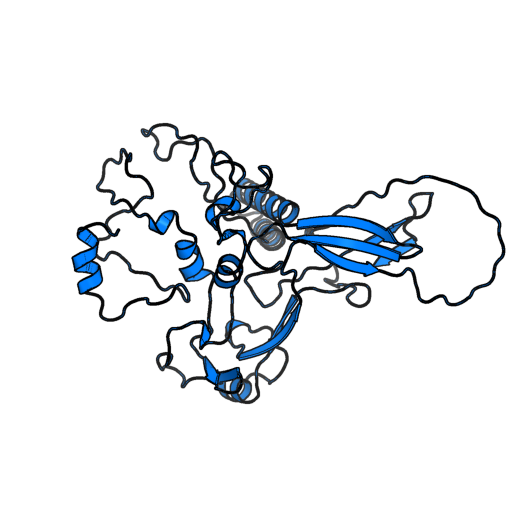02 11.651 1.00 88.81 211 VAL A O 1
ATOM 1600 N N . ALA A 1 212 ? -22.904 4.298 11.672 1.00 89.69 212 ALA A N 1
ATOM 1601 C CA . ALA A 1 212 ? -21.608 4.761 11.208 1.00 89.69 212 ALA A CA 1
ATOM 1602 C C . ALA A 1 212 ? -21.412 4.377 9.739 1.00 89.69 212 ALA A C 1
ATOM 1604 O O . ALA A 1 212 ? -21.350 3.199 9.382 1.00 89.69 212 ALA A O 1
ATOM 1605 N N . ARG A 1 213 ? -21.299 5.377 8.867 1.00 90.19 213 ARG A N 1
ATOM 1606 C CA . ARG A 1 213 ? -21.002 5.197 7.448 1.00 90.19 213 ARG A CA 1
ATOM 1607 C C . ARG A 1 213 ? -19.536 5.501 7.190 1.00 90.19 213 ARG A C 1
ATOM 1609 O O . ARG A 1 213 ? -19.090 6.627 7.389 1.00 90.19 213 ARG A O 1
ATOM 1616 N N . VAL A 1 214 ? -18.801 4.506 6.703 1.00 90.62 214 VAL A N 1
ATOM 1617 C CA . VAL A 1 214 ? -17.389 4.649 6.334 1.00 90.62 214 VAL A CA 1
ATOM 1618 C C . VAL A 1 214 ? -17.283 4.868 4.826 1.00 90.62 214 VAL A C 1
ATOM 1620 O O . VAL A 1 214 ? -17.736 4.051 4.015 1.00 90.62 214 VAL A O 1
ATOM 1623 N N . LEU A 1 215 ? -16.693 5.995 4.440 1.00 91.56 215 LEU A N 1
ATOM 1624 C CA . LEU A 1 215 ? -16.351 6.333 3.065 1.00 91.56 215 LEU A CA 1
ATOM 1625 C C . LEU A 1 215 ? -14.864 6.053 2.856 1.00 91.56 215 LEU A C 1
ATOM 1627 O O . LEU A 1 215 ? -14.029 6.766 3.405 1.00 91.56 215 LEU A O 1
ATOM 1631 N N . ASN A 1 216 ? -14.541 5.031 2.067 1.00 93.25 216 ASN A N 1
ATOM 1632 C CA . ASN A 1 216 ? -13.176 4.779 1.612 1.00 93.25 216 ASN A CA 1
ATOM 1633 C C . ASN A 1 216 ? -12.844 5.726 0.443 1.00 93.25 216 ASN A C 1
ATOM 1635 O O . ASN A 1 216 ? -13.532 5.692 -0.576 1.00 93.25 216 ASN A O 1
ATOM 1639 N N . HIS A 1 217 ? -11.801 6.547 0.590 1.00 94.56 217 HIS A N 1
ATOM 1640 C CA . HIS A 1 217 ? -11.333 7.497 -0.433 1.00 94.56 217 HIS A CA 1
ATOM 1641 C C . HIS A 1 217 ? -10.109 6.992 -1.206 1.00 94.56 217 HIS A C 1
ATOM 1643 O O . HIS A 1 217 ? -9.444 7.770 -1.886 1.00 94.56 217 HIS A O 1
ATOM 1649 N N . SER A 1 218 ? -9.788 5.703 -1.094 1.00 93.25 218 SER A N 1
ATOM 1650 C CA . SER A 1 218 ? -8.713 5.058 -1.849 1.00 93.25 218 SER A CA 1
ATOM 1651 C C . SER A 1 218 ? -9.246 4.280 -3.054 1.00 93.25 218 SER A C 1
ATOM 1653 O O . SER A 1 218 ? -10.414 3.894 -3.105 1.00 93.25 218 SER A O 1
ATOM 1655 N N . GLY A 1 219 ? -8.372 4.046 -4.038 1.00 93.62 219 GLY A N 1
ATOM 1656 C CA . GLY A 1 219 ? -8.693 3.212 -5.199 1.00 93.62 219 GLY A CA 1
ATOM 1657 C C . GLY A 1 219 ? -8.661 1.714 -4.917 1.00 93.62 219 GLY A C 1
ATOM 1658 O O . GLY A 1 219 ? -9.077 0.938 -5.759 1.00 93.62 219 GLY A O 1
ATOM 1659 N 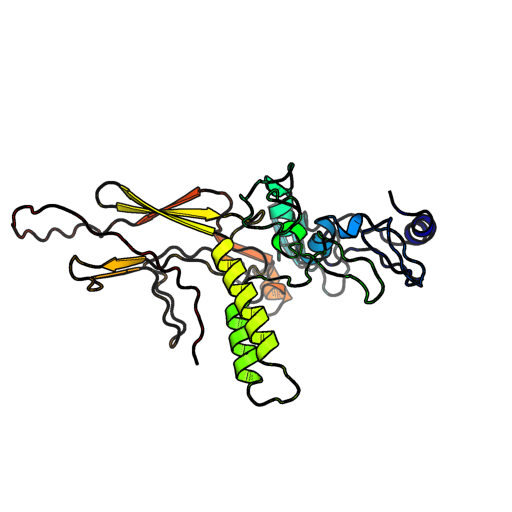N . HIS A 1 220 ? -8.203 1.294 -3.746 1.00 95.19 220 HIS A N 1
ATOM 1660 C CA . HIS A 1 220 ? -8.109 -0.106 -3.343 1.00 95.19 220 HIS A CA 1
ATOM 1661 C C . HIS A 1 220 ? -9.005 -0.368 -2.126 1.00 95.19 220 HIS A C 1
ATOM 1663 O O . HIS A 1 220 ? -9.700 0.531 -1.640 1.00 95.19 220 HIS A O 1
ATOM 1669 N N . LYS A 1 221 ? -9.012 -1.595 -1.601 1.00 92.69 221 LYS A N 1
ATOM 1670 C CA . LYS A 1 221 ? -9.738 -1.883 -0.360 1.00 92.69 221 LYS A CA 1
ATOM 1671 C C . LYS A 1 221 ? -9.110 -1.135 0.818 1.00 92.69 221 LYS A C 1
ATOM 1673 O O . LYS A 1 221 ? -7.933 -0.775 0.808 1.00 92.69 221 LYS A O 1
ATOM 1678 N N . LEU A 1 222 ? -9.898 -0.913 1.862 1.00 91.88 222 LEU A N 1
ATOM 1679 C CA . LEU A 1 222 ? -9.398 -0.477 3.163 1.00 91.88 222 LEU A CA 1
ATOM 1680 C C . LEU A 1 222 ? -9.704 -1.581 4.193 1.00 91.88 222 LEU A C 1
ATOM 1682 O O . LEU A 1 222 ? -10.886 -1.848 4.427 1.00 91.88 222 LEU A O 1
ATOM 1686 N N . PRO A 1 223 ? -8.687 -2.221 4.798 1.00 92.94 223 PRO A N 1
ATOM 1687 C CA . PRO A 1 223 ? -7.265 -2.167 4.429 1.00 92.94 223 PRO A CA 1
ATOM 1688 C C . PRO A 1 223 ? -6.952 -2.928 3.117 1.00 92.94 223 PRO A C 1
ATOM 1690 O O . PRO A 1 223 ? -7.705 -3.809 2.713 1.00 92.94 223 PRO A O 1
ATOM 1693 N N . THR A 1 224 ? -5.830 -2.586 2.468 1.00 94.00 224 THR A N 1
ATOM 1694 C CA . THR A 1 224 ? -5.218 -3.320 1.332 1.00 94.00 224 THR A CA 1
ATOM 1695 C C . THR A 1 224 ? -3.790 -3.750 1.686 1.00 94.00 224 THR A C 1
ATOM 1697 O O . THR A 1 224 ? -3.228 -3.267 2.677 1.00 94.00 224 THR A O 1
ATOM 1700 N N . GLY A 1 225 ? -3.152 -4.535 0.817 1.00 91.38 225 GLY A N 1
ATOM 1701 C CA . GLY A 1 225 ? -1.735 -4.899 0.891 1.00 91.38 225 GLY A CA 1
ATOM 1702 C C . GLY A 1 225 ? -1.543 -6.121 1.766 1.00 91.38 225 GLY A C 1
ATOM 1703 O O . GLY A 1 225 ? -2.303 -7.067 1.614 1.00 91.38 225 GLY A O 1
ATOM 1704 N N . HIS A 1 226 ? -0.562 -6.067 2.670 1.00 88.19 226 HIS A N 1
ATOM 1705 C CA . HIS A 1 226 ? -0.245 -7.104 3.657 1.00 88.19 226 HIS A CA 1
ATOM 1706 C C . HIS A 1 226 ? -1.518 -7.756 4.234 1.00 88.19 226 HIS A C 1
ATOM 1708 O O . HIS A 1 226 ? -2.213 -7.156 5.057 1.00 88.19 226 HIS A O 1
ATOM 1714 N N . ILE A 1 227 ? -1.845 -8.954 3.732 1.00 85.12 227 ILE A N 1
ATOM 1715 C CA . ILE A 1 227 ? -3.109 -9.670 4.005 1.00 85.12 227 ILE A CA 1
ATOM 1716 C C . ILE A 1 227 ? -3.129 -10.368 5.362 1.00 85.12 227 ILE A C 1
ATOM 1718 O O . ILE A 1 227 ? -4.114 -11.002 5.724 1.00 85.12 227 ILE A O 1
ATOM 1722 N N . GLU A 1 228 ? -2.031 -10.263 6.090 1.00 82.81 228 GLU A N 1
ATOM 1723 C CA . GLU A 1 228 ? -1.885 -10.697 7.462 1.00 82.81 228 GLU A CA 1
ATOM 1724 C C . GLU A 1 228 ? -1.761 -9.449 8.342 1.00 82.81 228 GLU A C 1
ATOM 1726 O O . GLU A 1 228 ? -1.179 -8.448 7.940 1.00 82.81 228 GLU A O 1
ATOM 1731 N N . GLY A 1 229 ? -2.368 -9.440 9.525 1.00 81.31 229 GLY A N 1
ATOM 1732 C CA . GLY A 1 229 ? -2.132 -8.397 10.532 1.00 81.31 229 GLY A CA 1
ATOM 1733 C C . GLY A 1 229 ? -2.708 -6.995 10.263 1.00 81.31 229 GLY A C 1
ATOM 1734 O O . GLY A 1 229 ? -2.824 -6.218 11.210 1.00 81.31 229 GLY A O 1
ATOM 1735 N N . ARG A 1 230 ? -3.123 -6.631 9.038 1.00 90.56 230 ARG A N 1
ATOM 1736 C CA . ARG A 1 230 ? -3.816 -5.350 8.793 1.00 90.56 230 ARG A CA 1
ATOM 1737 C C . ARG A 1 230 ? -5.285 -5.436 9.189 1.00 90.56 230 ARG A C 1
ATOM 1739 O O . ARG A 1 230 ? -6.068 -6.154 8.572 1.00 90.56 230 ARG A O 1
ATOM 1746 N N . ARG A 1 231 ? -5.654 -4.629 10.182 1.00 91.88 231 ARG A N 1
ATOM 1747 C CA . ARG A 1 231 ? -6.990 -4.605 10.784 1.00 91.88 231 ARG A CA 1
ATOM 1748 C C . ARG A 1 231 ? -7.521 -3.181 10.818 1.00 91.88 231 ARG A C 1
ATOM 1750 O O . ARG A 1 231 ? -6.777 -2.242 11.096 1.00 91.88 231 ARG A O 1
ATOM 1757 N N . VAL A 1 232 ? -8.810 -3.026 10.549 1.00 93.00 232 VAL A N 1
ATOM 1758 C CA . VAL A 1 232 ? -9.548 -1.773 10.739 1.00 93.00 232 VAL A CA 1
ATOM 1759 C C . VAL A 1 232 ? -10.814 -2.085 11.521 1.00 93.00 232 VAL A C 1
ATOM 1761 O O . VAL A 1 232 ? -11.520 -3.037 11.206 1.00 93.00 232 VAL A O 1
ATOM 1764 N N . TRP A 1 233 ? -11.123 -1.276 12.524 1.00 93.69 233 TRP A N 1
ATOM 1765 C CA . TRP A 1 233 ? -12.357 -1.369 13.297 1.00 93.69 233 TRP A CA 1
ATOM 1766 C C . TRP A 1 233 ? -12.832 0.035 13.674 1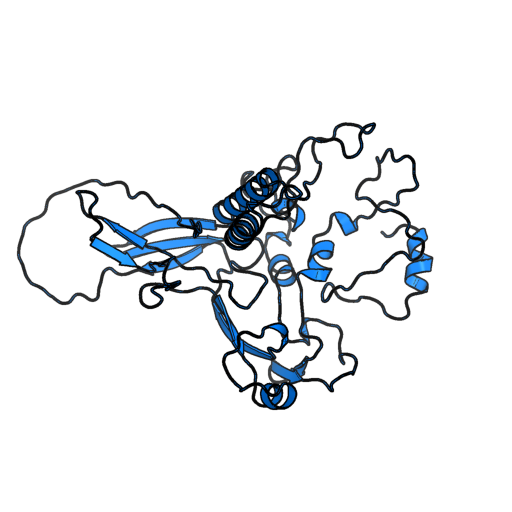.00 93.69 233 TRP A C 1
ATOM 1768 O O . TRP A 1 233 ? -12.103 1.016 13.503 1.00 93.69 233 TRP A O 1
ATOM 1778 N N . LEU A 1 234 ? -14.064 0.140 14.172 1.00 93.12 234 LEU A N 1
ATOM 1779 C CA . LEU A 1 234 ? -14.556 1.372 14.783 1.00 93.12 234 LEU A CA 1
ATOM 1780 C C . LEU A 1 234 ? -14.456 1.274 16.301 1.00 93.12 234 LEU A C 1
ATOM 1782 O O . LEU A 1 234 ? -14.928 0.299 16.887 1.00 93.12 234 LEU A O 1
ATOM 1786 N N . ASN A 1 235 ? -13.889 2.315 16.906 1.00 94.31 235 ASN A N 1
ATOM 1787 C CA . ASN A 1 235 ? -14.026 2.605 18.323 1.00 94.31 235 ASN A CA 1
ATOM 1788 C C . ASN A 1 235 ? -15.151 3.635 18.494 1.00 94.31 235 ASN A C 1
ATOM 1790 O O . ASN A 1 235 ? -15.054 4.746 17.967 1.00 94.31 235 ASN A O 1
ATOM 1794 N N . LEU A 1 236 ? -16.232 3.258 19.174 1.00 91.88 236 LEU A N 1
ATOM 1795 C CA . LEU A 1 236 ? -17.383 4.129 19.415 1.00 91.88 236 LEU A CA 1
ATOM 1796 C C . LEU A 1 236 ? -17.520 4.375 20.914 1.00 91.88 236 LEU A C 1
ATOM 1798 O O . LEU A 1 236 ? -17.722 3.432 21.673 1.00 91.88 236 LEU A O 1
ATOM 1802 N N . LYS A 1 237 ? -17.441 5.644 21.318 1.00 92.56 237 LYS A N 1
ATOM 1803 C CA . LYS A 1 237 ? -17.595 6.090 22.706 1.00 92.56 237 LYS A CA 1
ATOM 1804 C C . LYS A 1 237 ? -18.911 6.833 22.875 1.00 92.56 237 LYS A C 1
ATOM 1806 O O . LYS A 1 237 ? -19.189 7.781 22.140 1.00 92.56 237 LYS A O 1
ATOM 1811 N N . PHE A 1 238 ? -19.699 6.410 23.853 1.00 91.25 238 PHE A N 1
ATOM 1812 C CA . PHE A 1 238 ? -20.985 7.000 24.196 1.00 91.25 238 PHE A CA 1
ATOM 1813 C C . PHE A 1 238 ? -20.827 7.800 25.480 1.00 91.25 238 PHE A C 1
ATOM 1815 O O . PHE A 1 238 ? -20.351 7.271 26.482 1.00 91.25 238 PHE A O 1
ATOM 1822 N N . PHE A 1 239 ? -21.237 9.065 25.456 1.00 94.31 239 PHE A N 1
ATOM 1823 C CA . PHE A 1 239 ? -21.150 9.963 26.603 1.00 94.31 239 PHE A CA 1
ATOM 1824 C C . PHE A 1 239 ? -22.544 10.435 27.017 1.00 94.31 239 PHE A C 1
ATOM 1826 O O . PHE A 1 239 ? -23.415 10.620 26.164 1.00 94.31 239 PHE A O 1
ATOM 1833 N N . ASP A 1 240 ? -22.757 10.638 28.315 1.00 93.88 240 ASP A N 1
ATOM 1834 C CA . ASP A 1 240 ? -23.970 11.275 28.825 1.00 93.88 240 ASP A CA 1
ATOM 1835 C C . ASP A 1 240 ? -23.947 12.810 28.651 1.00 93.88 240 ASP A C 1
ATOM 1837 O O . ASP A 1 240 ? -22.989 13.395 28.141 1.00 93.88 240 ASP A O 1
ATOM 1841 N N . GLY A 1 241 ? -25.012 13.487 29.096 1.00 94.94 241 GLY A N 1
ATOM 1842 C CA . GLY A 1 241 ? -25.137 14.950 29.008 1.00 94.94 241 GLY A CA 1
ATOM 1843 C C . GLY A 1 241 ? -24.109 15.741 29.830 1.00 94.94 241 GLY A C 1
ATOM 1844 O O . GLY A 1 241 ? -24.008 16.953 29.663 1.00 94.94 241 GLY A O 1
ATOM 1845 N N . THR A 1 242 ? -23.349 15.077 30.704 1.00 96.25 242 THR A N 1
ATOM 1846 C CA . THR A 1 242 ? -22.255 15.669 31.490 1.00 96.25 242 THR A CA 1
ATOM 1847 C C . THR A 1 242 ? -20.880 15.422 30.866 1.00 96.25 242 THR A C 1
ATOM 1849 O O . THR A 1 242 ? -19.888 15.972 31.339 1.00 96.25 242 THR A O 1
ATOM 1852 N N . GLY A 1 243 ? -20.816 14.630 29.789 1.00 95.38 243 GLY A N 1
ATOM 1853 C CA . GLY A 1 243 ? -19.569 14.198 29.163 1.00 95.38 243 GLY A CA 1
ATOM 1854 C C . GLY A 1 243 ? -18.939 12.968 29.823 1.00 95.38 243 GLY A C 1
ATOM 1855 O O . GLY A 1 243 ? -17.778 12.668 29.549 1.00 95.38 243 GLY A O 1
ATOM 1856 N N . THR A 1 244 ? -19.671 12.246 30.676 1.00 96.62 244 THR A N 1
ATOM 1857 C CA . THR A 1 244 ? -19.191 11.002 31.296 1.00 96.62 244 THR A CA 1
ATOM 1858 C C . THR A 1 244 ? -19.347 9.846 30.311 1.00 96.62 244 THR A C 1
ATOM 1860 O O . THR A 1 244 ? -20.414 9.684 29.721 1.00 96.62 244 THR A O 1
ATOM 1863 N N . LEU A 1 245 ? -18.292 9.045 30.113 1.00 95.62 245 LEU A N 1
ATOM 1864 C CA . LEU A 1 245 ? -18.331 7.849 29.263 1.00 95.62 245 LEU A CA 1
ATOM 1865 C C . LEU A 1 245 ? -19.265 6.802 29.890 1.00 95.62 245 LEU A C 1
ATOM 1867 O O . LEU A 1 245 ? -19.046 6.394 31.028 1.00 95.62 245 LEU A O 1
ATOM 1871 N N . ILE A 1 246 ? -20.284 6.371 29.148 1.00 95.81 246 ILE A N 1
ATOM 1872 C CA . ILE A 1 246 ? -21.291 5.395 29.598 1.00 95.81 246 ILE A CA 1
ATOM 1873 C C . ILE A 1 246 ? -21.196 4.049 28.877 1.00 95.81 246 ILE A C 1
ATOM 1875 O O . ILE A 1 246 ? -21.643 3.043 29.420 1.00 95.81 246 ILE A O 1
ATOM 1879 N N . ASP A 1 247 ? -20.635 4.022 27.668 1.00 92.44 247 ASP A N 1
ATOM 1880 C CA . ASP A 1 247 ? -20.373 2.794 26.916 1.00 92.44 247 ASP A CA 1
ATOM 1881 C C . ASP A 1 247 ? -19.216 3.032 25.934 1.00 92.44 247 ASP A C 1
ATOM 1883 O O . ASP A 1 247 ? -19.030 4.144 25.428 1.00 92.44 247 ASP A O 1
ATOM 1887 N N . GLU A 1 248 ? -18.444 1.990 25.651 1.00 94.12 248 GLU A N 1
ATOM 1888 C CA . GLU A 1 248 ? -17.387 1.998 24.643 1.00 94.12 248 GLU A CA 1
ATOM 1889 C C . GLU A 1 248 ? -17.390 0.663 23.902 1.00 94.12 248 GLU A C 1
ATOM 1891 O O . GLU A 1 248 ? -17.438 -0.404 24.505 1.00 94.12 248 GLU A O 1
ATOM 1896 N N . ARG A 1 249 ? -17.347 0.729 22.574 1.00 93.69 249 ARG A N 1
ATOM 1897 C CA . ARG A 1 249 ? -17.363 -0.435 21.687 1.00 93.69 249 ARG A CA 1
ATOM 1898 C C . ARG A 1 249 ? -16.106 -0.442 20.841 1.00 93.69 249 ARG A C 1
ATOM 1900 O O . ARG A 1 249 ? -15.782 0.590 20.252 1.00 93.69 249 ARG A O 1
ATOM 1907 N N . GLY A 1 250 ? -15.416 -1.579 20.752 1.00 95.12 250 GLY A N 1
ATOM 1908 C CA . GLY A 1 250 ? -14.173 -1.665 19.978 1.00 95.12 250 GLY A CA 1
ATOM 1909 C C . GLY A 1 250 ? -13.015 -0.906 20.626 1.00 95.12 250 GLY A C 1
ATOM 1910 O O . GLY A 1 250 ? -12.213 -0.269 19.932 1.00 95.12 250 GLY A O 1
ATOM 1911 N N . HIS A 1 251 ? -12.957 -0.913 21.960 1.00 96.31 251 HIS A N 1
ATOM 1912 C CA . HIS A 1 251 ? -11.806 -0.412 22.707 1.00 96.31 251 HIS A CA 1
ATOM 1913 C C . HIS A 1 251 ? -10.542 -1.193 22.343 1.00 96.31 251 HIS A C 1
ATOM 1915 O O . HIS A 1 251 ? -10.579 -2.418 22.257 1.00 96.31 251 HIS A O 1
ATOM 1921 N N . TYR A 1 252 ? -9.434 -0.481 22.140 1.00 95.12 252 TYR A N 1
ATOM 1922 C CA . TYR A 1 252 ? -8.113 -1.086 22.019 1.00 95.12 252 TYR A CA 1
ATOM 1923 C C . TYR A 1 252 ? -7.254 -0.630 23.189 1.00 95.12 252 TYR A C 1
ATOM 1925 O O . TYR A 1 252 ? -6.996 0.569 23.322 1.00 95.12 252 TYR A O 1
ATOM 1933 N N . ASP A 1 253 ? -6.810 -1.589 23.994 1.00 94.69 253 ASP A N 1
ATOM 1934 C CA . ASP A 1 253 ? -5.849 -1.377 25.064 1.00 94.69 253 ASP A CA 1
ATOM 1935 C C . ASP A 1 253 ? -4.426 -1.486 24.483 1.00 94.69 253 ASP A C 1
ATOM 1937 O O . ASP A 1 253 ? -4.011 -2.575 24.070 1.00 94.69 253 ASP A O 1
ATOM 1941 N N . PRO A 1 254 ? -3.657 -0.383 24.416 1.00 88.38 254 PRO A N 1
ATOM 1942 C CA . PRO A 1 254 ? -2.311 -0.402 23.857 1.00 88.38 254 PRO A CA 1
ATOM 1943 C C . PRO A 1 254 ? -1.264 -1.042 24.779 1.00 88.38 254 PRO A C 1
ATOM 1945 O O . PRO A 1 254 ? -0.176 -1.349 24.299 1.00 88.38 254 PRO A O 1
ATOM 1948 N N . VAL A 1 255 ? -1.560 -1.232 26.068 1.00 90.31 255 VAL A N 1
ATOM 1949 C CA . VAL A 1 255 ? -0.654 -1.853 27.043 1.00 90.31 255 VAL A CA 1
ATOM 1950 C C . VAL A 1 255 ? -0.771 -3.370 26.971 1.00 90.31 255 VAL A C 1
ATOM 1952 O O . VAL A 1 255 ? 0.239 -4.063 26.879 1.00 90.31 255 VAL A O 1
ATOM 1955 N N . GLU A 1 256 ? -2.000 -3.885 26.968 1.00 94.38 256 GLU A N 1
ATOM 1956 C CA . GLU A 1 256 ? -2.260 -5.327 26.855 1.00 94.38 256 GLU A CA 1
ATOM 1957 C C . GLU A 1 256 ? -2.273 -5.821 25.401 1.00 94.38 256 GLU A C 1
ATOM 1959 O O . GLU A 1 256 ? -2.302 -7.026 25.154 1.00 94.38 256 GLU A O 1
ATOM 1964 N N . ALA A 1 257 ? -2.250 -4.896 24.435 1.00 91.25 257 ALA A N 1
ATOM 1965 C CA . ALA A 1 257 ? -2.455 -5.164 23.012 1.00 91.25 257 ALA A CA 1
ATOM 1966 C C . ALA A 1 257 ? -3.773 -5.916 22.739 1.00 91.25 257 ALA A C 1
ATOM 1968 O O . ALA A 1 257 ? -3.852 -6.785 21.866 1.00 91.25 257 ALA A O 1
ATOM 1969 N N . HIS A 1 258 ? -4.819 -5.572 23.493 1.00 94.75 258 HIS A N 1
ATOM 1970 C CA . HIS A 1 258 ? -6.111 -6.245 23.454 1.00 94.75 258 HIS A CA 1
ATOM 1971 C C . HIS A 1 258 ? -7.166 -5.387 22.748 1.00 94.75 258 HIS A C 1
ATOM 1973 O O . HIS A 1 258 ? -7.393 -4.232 23.108 1.00 94.75 258 HIS A O 1
ATOM 1979 N N . LEU A 1 259 ? -7.848 -5.969 21.757 1.00 95.19 259 LEU A N 1
ATOM 1980 C CA . LEU A 1 259 ? -8.989 -5.365 21.069 1.00 95.19 259 LEU A CA 1
ATOM 1981 C C . LEU A 1 259 ? -10.295 -5.996 21.568 1.00 95.19 259 LEU A C 1
ATOM 1983 O O . LEU A 1 259 ? -10.444 -7.213 21.530 1.00 95.19 259 LEU A O 1
ATOM 1987 N N . ASP A 1 260 ? -11.275 -5.176 21.950 1.00 95.19 260 ASP A N 1
ATOM 1988 C CA . ASP A 1 260 ? -12.663 -5.617 22.128 1.00 95.19 260 ASP A CA 1
ATOM 1989 C C . ASP A 1 260 ? -13.300 -5.954 20.768 1.00 95.19 260 ASP A C 1
ATOM 1991 O O . ASP A 1 260 ? -13.982 -5.144 20.139 1.00 95.19 260 ASP A O 1
ATOM 1995 N N . GLU A 1 261 ? -13.058 -7.174 20.298 1.00 93.75 261 GLU A N 1
ATOM 1996 C CA . GLU A 1 261 ? -13.612 -7.688 19.041 1.00 93.75 261 GLU A CA 1
ATOM 1997 C C . GLU A 1 261 ? -15.089 -8.076 19.153 1.00 93.75 261 GLU A C 1
ATOM 1999 O O . GLU A 1 261 ? -15.776 -8.184 18.141 1.00 93.75 261 GLU A O 1
ATOM 2004 N N . ALA A 1 262 ? -15.599 -8.279 20.370 1.00 93.06 262 ALA A N 1
ATOM 2005 C CA . ALA A 1 262 ? -17.004 -8.605 20.588 1.00 93.06 262 ALA A CA 1
ATOM 2006 C C . ALA A 1 262 ? -17.903 -7.371 20.405 1.00 93.06 262 ALA A C 1
ATOM 2008 O O . ALA A 1 262 ? -19.044 -7.496 19.956 1.00 93.06 262 ALA A O 1
ATOM 2009 N N . GLY A 1 263 ? -17.394 -6.181 20.738 1.00 89.69 263 GLY A N 1
ATOM 2010 C CA . GLY A 1 263 ? -18.105 -4.914 20.596 1.00 89.69 263 GLY A CA 1
ATOM 2011 C C . GLY A 1 263 ? -18.011 -4.265 19.214 1.00 89.69 263 GLY A C 1
ATOM 2012 O O . GLY A 1 263 ? -18.716 -3.288 18.972 1.00 89.69 263 GLY A O 1
ATOM 2013 N N . THR A 1 264 ? -17.179 -4.763 18.295 1.00 92.38 264 THR A N 1
ATOM 2014 C CA . THR A 1 264 ? -16.957 -4.113 16.993 1.00 92.38 264 THR A CA 1
ATOM 2015 C C . THR A 1 264 ? -16.792 -5.103 15.849 1.00 92.38 264 THR A C 1
ATOM 2017 O O . THR A 1 264 ? -16.469 -6.270 16.032 1.00 92.38 264 THR A O 1
ATOM 2020 N N . THR A 1 265 ? -16.991 -4.628 14.622 1.00 90.81 265 THR A N 1
ATOM 2021 C CA . THR A 1 265 ? -16.635 -5.412 13.439 1.00 90.81 265 THR A CA 1
ATOM 2022 C C . THR A 1 265 ? -15.190 -5.131 13.060 1.00 90.81 265 THR A C 1
ATOM 2024 O O . THR A 1 265 ? -14.835 -3.997 12.736 1.00 90.81 265 THR A O 1
ATOM 2027 N N . VAL A 1 266 ? -14.375 -6.183 13.039 1.00 91.88 266 VAL A N 1
ATOM 2028 C CA . VAL A 1 266 ? -13.007 -6.122 12.522 1.00 91.88 266 VAL A CA 1
ATOM 2029 C C . VAL A 1 266 ? -12.997 -6.429 11.026 1.00 91.88 266 VAL A C 1
ATOM 2031 O O . VAL A 1 266 ? -13.414 -7.504 10.590 1.00 91.88 266 VAL A O 1
ATOM 2034 N N . TYR A 1 267 ? -12.503 -5.469 10.249 1.00 92.62 267 TYR A N 1
ATOM 2035 C CA . TYR A 1 267 ? -12.228 -5.574 8.822 1.00 92.62 267 TYR A CA 1
ATOM 2036 C C . TYR A 1 267 ? -10.770 -5.984 8.641 1.00 92.62 267 TYR A C 1
ATOM 2038 O O . TYR A 1 267 ? -9.852 -5.199 8.888 1.00 92.62 267 TYR A O 1
ATOM 2046 N N . GLU A 1 268 ? -10.575 -7.231 8.237 1.00 91.56 268 GLU A N 1
ATOM 2047 C CA . GLU A 1 268 ? -9.279 -7.868 8.059 1.00 91.56 268 GLU A CA 1
ATOM 2048 C C . GLU A 1 268 ? -9.361 -8.977 7.003 1.00 91.56 268 GLU A C 1
ATOM 2050 O O . GLU A 1 268 ? -10.441 -9.451 6.618 1.00 91.56 268 GLU A O 1
ATOM 2055 N N . MET A 1 269 ? -8.189 -9.409 6.551 1.00 91.50 269 MET A N 1
ATOM 2056 C CA . MET A 1 269 ? -8.025 -10.677 5.858 1.00 91.50 269 MET A CA 1
ATOM 2057 C C . MET A 1 269 ? -7.361 -11.669 6.807 1.00 91.50 269 MET A C 1
ATOM 2059 O O . MET A 1 269 ? -6.489 -11.314 7.594 1.00 91.50 269 MET A O 1
ATOM 2063 N N . GLN A 1 270 ? -7.818 -12.912 6.745 1.00 92.62 270 GLN A N 1
ATOM 2064 C CA . GLN A 1 270 ? -7.225 -14.037 7.446 1.00 92.62 270 GLN A CA 1
ATOM 2065 C C . GLN A 1 270 ? -6.929 -15.122 6.426 1.00 92.62 270 GLN A C 1
ATOM 2067 O O . GLN A 1 270 ? -7.758 -15.434 5.561 1.00 92.62 270 GLN A O 1
ATOM 2072 N N . VAL A 1 271 ? -5.747 -15.702 6.551 1.00 94.75 271 VAL A N 1
ATOM 2073 C CA . VAL A 1 271 ? -5.251 -16.743 5.664 1.00 94.75 271 VAL A CA 1
ATOM 2074 C C . VAL A 1 271 ? -4.985 -18.021 6.431 1.00 94.75 271 VAL A C 1
ATOM 2076 O O . VAL A 1 271 ? -4.875 -18.023 7.654 1.00 94.75 271 VAL A O 1
ATOM 2079 N N . ALA A 1 272 ? -4.918 -19.121 5.703 1.00 95.06 272 ALA A N 1
ATOM 2080 C CA . ALA A 1 272 ? -4.741 -20.439 6.265 1.00 95.06 272 ALA A CA 1
ATOM 2081 C C . ALA A 1 272 ? -3.837 -21.301 5.388 1.00 95.06 272 ALA A C 1
ATOM 2083 O O . ALA A 1 272 ? -3.601 -20.999 4.213 1.00 95.06 272 ALA A O 1
ATOM 2084 N N . LEU A 1 273 ? -3.369 -22.384 5.998 1.00 96.56 273 LEU A N 1
ATOM 2085 C CA . LEU A 1 273 ? -2.753 -23.512 5.319 1.00 96.56 273 LEU A CA 1
ATOM 2086 C C . LEU A 1 273 ? -3.806 -24.605 5.136 1.00 96.56 273 LEU A C 1
ATOM 2088 O O . LEU A 1 273 ? -4.483 -24.990 6.092 1.00 96.56 273 LEU A O 1
ATOM 2092 N N . SER A 1 274 ? -3.947 -25.108 3.916 1.00 95.19 274 SER A N 1
ATOM 2093 C CA . SER A 1 274 ? -4.652 -26.361 3.660 1.00 95.19 274 SER A CA 1
ATOM 2094 C C . SER A 1 274 ? -3.879 -27.559 4.230 1.00 95.19 274 SER A C 1
ATOM 2096 O O . SER A 1 274 ? -2.720 -27.440 4.627 1.00 95.19 274 SER A O 1
ATOM 2098 N N . GLU A 1 275 ? -4.495 -28.742 4.228 1.00 94.75 275 GLU A N 1
ATOM 2099 C CA . GLU A 1 275 ? -3.802 -29.996 4.569 1.00 94.75 275 GLU A CA 1
ATOM 2100 C C . GLU A 1 275 ? -2.608 -30.271 3.634 1.00 94.75 275 GLU A C 1
ATOM 2102 O O . GLU A 1 275 ? -1.540 -30.688 4.082 1.00 94.75 275 GLU A O 1
ATOM 2107 N N . ASP A 1 276 ? -2.747 -29.970 2.337 1.00 90.44 276 ASP A N 1
ATOM 2108 C CA . ASP A 1 276 ? -1.662 -30.127 1.359 1.00 90.44 276 ASP A CA 1
ATOM 2109 C C . ASP A 1 276 ? -0.498 -29.170 1.687 1.00 90.44 276 ASP A C 1
ATOM 2111 O O . ASP A 1 276 ? 0.673 -29.557 1.645 1.00 90.44 276 ASP A O 1
ATOM 2115 N N . ALA A 1 277 ? -0.810 -27.923 2.058 1.00 93.75 277 ALA A N 1
ATOM 2116 C CA . ALA A 1 277 ? 0.184 -26.937 2.479 1.00 93.75 277 ALA A CA 1
ATOM 2117 C C . ALA A 1 277 ? 0.853 -27.307 3.807 1.00 93.75 277 ALA A C 1
ATOM 2119 O O . ALA A 1 277 ? 2.059 -27.105 3.962 1.00 93.75 277 ALA A O 1
ATOM 2120 N N . ALA A 1 278 ? 0.108 -27.882 4.750 1.00 94.94 278 ALA A N 1
ATOM 2121 C CA . ALA A 1 278 ? 0.648 -28.364 6.015 1.00 94.94 278 ALA A CA 1
ATOM 2122 C C . ALA A 1 278 ? 1.717 -29.444 5.793 1.00 94.94 278 ALA A C 1
ATOM 2124 O O . ALA A 1 278 ? 2.812 -29.370 6.354 1.00 94.94 278 ALA A O 1
ATOM 2125 N N . ILE A 1 279 ? 1.452 -30.393 4.888 1.00 92.94 279 ILE A N 1
ATOM 2126 C CA . ILE A 1 279 ? 2.425 -31.419 4.483 1.00 92.94 279 ILE A CA 1
ATOM 2127 C C . ILE A 1 279 ? 3.662 -30.779 3.836 1.00 92.94 279 ILE A C 1
ATOM 2129 O O . ILE A 1 279 ? 4.787 -31.163 4.152 1.00 92.94 279 ILE A O 1
ATOM 2133 N N . ALA A 1 280 ? 3.472 -29.803 2.942 1.00 91.06 280 ALA A N 1
ATOM 2134 C CA . ALA A 1 280 ? 4.569 -29.171 2.208 1.00 91.06 280 ALA A CA 1
ATOM 2135 C C . ALA A 1 280 ? 5.469 -28.282 3.087 1.00 91.06 280 ALA A C 1
ATOM 2137 O O . ALA A 1 280 ? 6.668 -28.171 2.832 1.00 91.06 280 ALA A O 1
ATOM 2138 N N . THR A 1 281 ? 4.896 -27.638 4.104 1.00 92.38 281 THR A N 1
ATOM 2139 C CA . THR A 1 281 ? 5.584 -26.642 4.944 1.00 92.38 281 THR A CA 1
ATOM 2140 C C . THR A 1 281 ? 6.040 -27.193 6.295 1.00 92.38 281 THR A C 1
ATOM 2142 O O . THR A 1 281 ? 6.921 -26.607 6.920 1.00 92.38 281 THR A O 1
ATOM 2145 N N . GLY A 1 282 ? 5.456 -28.304 6.757 1.00 94.44 282 GLY A N 1
ATOM 2146 C CA . GLY A 1 282 ? 5.664 -28.840 8.105 1.00 94.44 282 GLY A CA 1
ATOM 2147 C C . GLY A 1 282 ? 4.932 -28.065 9.208 1.00 94.44 282 GLY A C 1
ATOM 2148 O O . GLY A 1 282 ? 5.179 -28.312 10.388 1.00 94.44 282 GLY A O 1
ATOM 2149 N N . LEU A 1 283 ? 4.051 -27.130 8.845 1.00 95.75 283 LEU A N 1
ATOM 2150 C CA . LEU A 1 283 ? 3.227 -26.343 9.765 1.00 95.75 283 LEU A CA 1
ATOM 2151 C C . LEU A 1 283 ? 1.808 -26.927 9.859 1.00 95.75 283 LEU A C 1
ATOM 2153 O O . LEU A 1 283 ? 1.369 -27.595 8.928 1.00 95.75 283 LEU A O 1
ATOM 2157 N N . PRO A 1 284 ? 1.066 -26.706 10.958 1.00 96.25 284 PRO A N 1
ATOM 2158 C CA . PRO A 1 284 ? -0.299 -27.214 11.079 1.00 96.25 284 PRO A CA 1
ATOM 2159 C C . PRO A 1 284 ? -1.254 -26.556 10.070 1.00 96.25 284 PRO A C 1
ATOM 2161 O O . PRO A 1 284 ? -1.150 -25.362 9.790 1.00 96.25 284 PRO A O 1
ATOM 2164 N N . ALA A 1 285 ? -2.219 -27.331 9.565 1.00 96.88 285 ALA A N 1
ATOM 2165 C CA . ALA A 1 285 ? -3.321 -26.812 8.759 1.00 96.88 285 ALA A CA 1
ATOM 2166 C C . ALA A 1 285 ? -4.244 -25.900 9.590 1.00 96.88 285 ALA A C 1
ATOM 2168 O O . ALA A 1 285 ? -4.375 -26.058 10.807 1.00 96.88 285 ALA A O 1
ATOM 2169 N N . GLY A 1 286 ? -4.927 -24.973 8.917 1.00 95.44 286 GLY A N 1
ATOM 2170 C CA . GLY A 1 286 ? -5.835 -24.002 9.529 1.00 95.44 286 GLY A CA 1
ATOM 2171 C C . GLY A 1 286 ? -5.298 -22.573 9.507 1.00 95.44 286 GLY A C 1
ATOM 2172 O O . GLY A 1 286 ? -4.409 -22.243 8.720 1.00 95.44 286 GLY A O 1
ATOM 2173 N N . LEU A 1 287 ? -5.898 -21.712 10.336 1.00 95.06 287 LEU A N 1
ATOM 2174 C CA . LEU A 1 287 ? -5.559 -20.290 10.434 1.00 95.06 287 LEU A CA 1
ATOM 2175 C C . LEU A 1 287 ? -4.051 -20.099 10.648 1.00 95.06 287 LEU A C 1
ATOM 2177 O O . LEU A 1 287 ? -3.458 -20.729 11.521 1.00 95.06 287 LEU A O 1
ATOM 2181 N N . SER A 1 288 ? -3.448 -19.212 9.860 1.00 92.25 288 SER A N 1
ATOM 2182 C CA . SER A 1 288 ? -2.003 -19.013 9.820 1.00 92.25 288 SER A CA 1
ATOM 2183 C C . SER A 1 288 ? -1.632 -17.532 9.809 1.00 92.25 288 SER A C 1
ATOM 2185 O O . SER A 1 288 ? -2.303 -16.707 9.188 1.00 92.25 288 SER A O 1
ATOM 2187 N N . THR A 1 289 ? -0.517 -17.224 10.468 1.00 90.88 289 THR A N 1
ATOM 2188 C CA . THR A 1 289 ? 0.193 -15.934 10.450 1.00 90.88 289 THR A CA 1
ATOM 2189 C C . THR A 1 289 ? 1.511 -16.072 9.675 1.00 90.88 289 THR A C 1
ATOM 2191 O O . THR A 1 289 ? 2.573 -15.609 10.082 1.00 90.88 289 THR A O 1
ATOM 2194 N N . HIS A 1 290 ? 1.484 -16.859 8.602 1.00 92.12 290 HIS A N 1
ATOM 2195 C CA . HIS A 1 290 ? 2.607 -17.021 7.688 1.00 92.12 290 HIS A CA 1
ATOM 2196 C C . HIS A 1 290 ? 2.123 -16.744 6.271 1.00 92.12 290 HIS A C 1
ATOM 2198 O O . HIS A 1 290 ? 2.015 -17.666 5.463 1.00 92.12 290 HIS A O 1
ATOM 2204 N N . MET A 1 291 ? 1.810 -15.483 5.952 1.00 91.88 291 MET A N 1
ATOM 2205 C CA . MET A 1 291 ? 1.183 -15.146 4.671 1.00 91.88 291 MET A CA 1
ATOM 2206 C C . MET A 1 291 ? 1.955 -15.680 3.469 1.00 91.88 291 MET A C 1
ATOM 2208 O O . MET A 1 291 ? 1.338 -16.196 2.551 1.00 91.88 291 MET A O 1
ATOM 2212 N N . ALA A 1 292 ? 3.292 -15.646 3.493 1.00 91.81 292 ALA A N 1
ATOM 2213 C CA . ALA A 1 292 ? 4.125 -16.128 2.389 1.00 91.81 292 ALA A CA 1
ATOM 2214 C C . ALA A 1 292 ? 3.934 -17.629 2.094 1.00 91.81 292 ALA A C 1
ATOM 2216 O O . ALA A 1 292 ? 4.258 -18.088 1.001 1.00 91.81 292 ALA A O 1
ATOM 2217 N N . LEU A 1 293 ? 3.409 -18.384 3.062 1.00 94.00 293 LEU A N 1
ATOM 2218 C CA . LEU A 1 293 ? 3.112 -19.809 2.958 1.00 94.00 293 LEU A CA 1
ATOM 2219 C C . LEU A 1 293 ? 1.613 -20.091 2.772 1.00 94.00 293 LEU A C 1
ATOM 2221 O O . LEU A 1 293 ? 1.213 -21.236 2.607 1.00 94.00 293 LEU A O 1
ATOM 2225 N N . ALA A 1 294 ? 0.758 -19.074 2.812 1.00 94.31 294 ALA A N 1
ATOM 2226 C CA . ALA A 1 294 ? -0.672 -19.283 2.693 1.00 94.31 294 ALA A CA 1
ATOM 2227 C C . ALA A 1 294 ? -1.071 -19.779 1.295 1.00 94.31 294 ALA A C 1
ATOM 2229 O O . ALA A 1 294 ? -0.551 -19.322 0.270 1.00 94.31 294 ALA A O 1
ATOM 2230 N N . ASP A 1 295 ? -2.055 -20.676 1.278 1.00 95.06 295 ASP A N 1
ATOM 2231 C CA . ASP A 1 295 ? -2.734 -21.169 0.077 1.00 95.06 295 ASP A CA 1
ATOM 2232 C C . ASP A 1 295 ? -4.269 -21.117 0.204 1.00 95.06 295 ASP A C 1
ATOM 2234 O O . ASP A 1 295 ? -4.994 -21.392 -0.754 1.00 95.06 295 ASP A O 1
ATOM 2238 N N . THR A 1 296 ? -4.782 -20.732 1.375 1.00 94.81 296 THR A N 1
ATOM 2239 C CA . THR A 1 296 ? -6.212 -20.712 1.676 1.00 94.81 296 THR A CA 1
ATOM 2240 C C . THR A 1 296 ? -6.640 -19.347 2.214 1.00 94.81 296 THR A C 1
ATOM 2242 O O . THR A 1 296 ? -6.009 -18.781 3.106 1.00 94.81 296 THR A O 1
ATOM 2245 N N . LEU A 1 297 ? -7.742 -18.806 1.682 1.00 91.19 297 LEU A N 1
ATOM 2246 C CA . LEU A 1 297 ? -8.415 -17.640 2.260 1.00 91.19 297 LEU A CA 1
ATOM 2247 C C . LEU A 1 297 ? -9.375 -18.137 3.341 1.00 91.19 297 LEU A C 1
ATOM 2249 O O . LEU A 1 297 ? -10.326 -18.851 3.034 1.00 91.19 297 LEU A O 1
ATOM 2253 N N . TRP A 1 298 ? -9.125 -17.761 4.593 1.00 88.50 298 TRP A N 1
ATOM 2254 C CA . TRP A 1 298 ? -9.939 -18.179 5.735 1.00 88.50 298 TRP A CA 1
ATOM 2255 C C . TRP A 1 298 ? -11.125 -17.239 5.959 1.00 88.50 298 TRP A C 1
ATOM 2257 O O . TRP A 1 298 ? -12.265 -17.671 6.118 1.00 88.50 298 TRP A O 1
ATOM 2267 N N . ARG A 1 299 ? -10.861 -15.928 5.931 1.00 84.75 299 ARG A N 1
ATOM 2268 C CA . ARG A 1 299 ? -11.870 -14.872 6.076 1.00 84.75 299 ARG A CA 1
ATOM 2269 C C . ARG A 1 299 ? -11.428 -13.629 5.319 1.00 84.75 299 ARG A C 1
ATOM 2271 O O . ARG A 1 299 ? -10.259 -13.259 5.355 1.00 84.75 299 ARG A O 1
ATOM 2278 N N . THR A 1 300 ? -12.369 -12.949 4.670 1.00 76.06 300 THR A N 1
ATOM 2279 C CA . THR A 1 300 ? -12.107 -11.667 4.004 1.00 76.06 300 THR A CA 1
ATOM 2280 C C . THR A 1 300 ? -13.217 -10.671 4.311 1.00 76.06 300 THR A C 1
ATOM 2282 O O . THR A 1 300 ? -14.341 -10.840 3.836 1.00 76.06 300 THR A O 1
ATOM 2285 N N . LEU A 1 301 ? -12.907 -9.615 5.063 1.00 79.50 301 LEU A N 1
ATOM 2286 C CA . LEU A 1 301 ? -13.814 -8.490 5.273 1.00 79.50 301 LEU A CA 1
ATOM 2287 C C . LEU A 1 301 ? -13.051 -7.173 5.104 1.00 79.50 301 LEU A C 1
ATOM 2289 O O . LEU A 1 301 ? -12.138 -6.879 5.860 1.00 79.50 301 LEU A O 1
ATOM 2293 N N . ALA A 1 302 ? -13.423 -6.368 4.110 1.00 66.25 302 ALA A N 1
ATOM 2294 C CA . ALA A 1 302 ? -12.769 -5.088 3.835 1.00 66.25 302 ALA A CA 1
ATOM 2295 C C . ALA A 1 302 ? -13.748 -4.078 3.224 1.00 66.25 302 ALA A C 1
ATOM 2297 O O . ALA A 1 302 ? -14.777 -4.454 2.650 1.00 66.25 302 ALA A O 1
ATOM 2298 N N . PHE A 1 303 ? -13.419 -2.791 3.296 1.00 65.56 303 PHE A N 1
ATOM 2299 C CA . PHE A 1 303 ? -14.212 -1.721 2.693 1.00 65.56 303 PHE A CA 1
ATOM 2300 C C . PHE A 1 303 ? -13.881 -1.569 1.198 1.00 65.56 303 PHE A C 1
ATOM 2302 O O . PHE A 1 303 ? -12.830 -1.040 0.837 1.00 65.56 303 PHE A O 1
ATOM 2309 N N . HIS A 1 304 ? -14.782 -2.022 0.319 1.00 55.97 304 HIS A N 1
ATOM 2310 C CA . HIS A 1 304 ? -14.561 -2.075 -1.139 1.00 55.97 304 HIS A CA 1
ATOM 2311 C C . HIS A 1 304 ? -15.024 -0.816 -1.906 1.00 55.97 304 HIS A C 1
ATOM 2313 O O . HIS A 1 304 ? -14.565 -0.578 -3.019 1.00 55.97 304 HIS A O 1
ATOM 2319 N N . ARG A 1 305 ? -15.955 -0.021 -1.354 1.00 47.12 305 ARG A N 1
ATOM 2320 C CA . ARG A 1 305 ? -16.507 1.201 -1.976 1.00 47.12 305 ARG A CA 1
ATOM 2321 C C . ARG A 1 305 ? -16.778 2.294 -0.942 1.00 47.12 305 ARG A C 1
ATOM 2323 O O . ARG A 1 305 ? -16.910 2.027 0.252 1.00 47.12 305 ARG A O 1
ATOM 2330 N N . VAL A 1 306 ? -16.935 3.519 -1.444 1.00 40.53 306 VAL A N 1
ATOM 2331 C CA . VAL A 1 306 ? -17.571 4.645 -0.750 1.00 40.53 306 VAL A CA 1
ATOM 2332 C C . VAL A 1 306 ? -18.946 4.200 -0.226 1.00 40.53 306 VAL A C 1
ATOM 2334 O O . VAL A 1 306 ? -19.844 3.938 -1.021 1.00 40.53 306 VAL A O 1
ATOM 2337 N N . GLY A 1 307 ? -19.113 4.117 1.098 1.00 34.78 307 GLY A N 1
ATOM 2338 C CA . GLY A 1 307 ? -20.404 3.843 1.736 1.00 34.78 307 GLY A CA 1
ATOM 2339 C C . GLY A 1 307 ? -20.589 2.397 2.181 1.00 34.78 307 GLY A C 1
ATOM 2340 O O . GLY A 1 307 ? -21.449 1.689 1.669 1.00 34.78 307 GLY A O 1
ATOM 2341 N N . SER A 1 308 ? -19.811 1.973 3.174 1.00 38.81 308 SER A N 1
ATOM 2342 C CA . SER A 1 308 ? -20.158 0.795 3.976 1.00 38.81 308 SER A CA 1
ATOM 2343 C C . SER A 1 308 ? -20.860 1.264 5.245 1.00 38.81 308 SER A C 1
ATOM 2345 O O . SER A 1 308 ? -20.349 2.148 5.934 1.00 38.81 308 SER A O 1
ATOM 2347 N N . THR A 1 309 ? -22.042 0.721 5.521 1.00 38.94 309 THR A N 1
ATOM 2348 C CA . THR A 1 309 ? -22.889 1.139 6.644 1.00 38.94 309 THR A CA 1
ATOM 2349 C C . THR A 1 309 ? -22.764 0.123 7.773 1.00 38.94 309 THR A C 1
ATOM 2351 O O . THR A 1 309 ? -23.152 -1.029 7.604 1.00 38.94 309 THR A O 1
ATOM 2354 N N . MET A 1 310 ? -22.239 0.546 8.920 1.00 43.34 310 MET A N 1
ATOM 2355 C CA . MET A 1 310 ? -22.328 -0.189 10.179 1.00 43.34 310 MET A CA 1
ATOM 2356 C C . MET A 1 310 ? -23.528 0.337 10.966 1.00 43.34 310 MET A C 1
ATOM 2358 O O . MET A 1 310 ? -23.644 1.541 11.190 1.00 43.34 310 MET A O 1
ATOM 2362 N N . ARG A 1 311 ? -24.421 -0.564 11.378 1.00 40.88 311 ARG A N 1
ATOM 2363 C CA . ARG A 1 311 ? -25.485 -0.270 12.343 1.00 40.88 311 ARG A CA 1
ATOM 2364 C C . ARG A 1 311 ? -25.021 -0.769 13.704 1.00 40.88 311 ARG A C 1
ATOM 2366 O O . ARG A 1 311 ? -24.736 -1.955 13.840 1.00 40.88 311 ARG A O 1
ATOM 2373 N N . ALA A 1 312 ? -24.931 0.124 14.679 1.00 39.72 312 ALA A N 1
ATOM 2374 C CA . ALA A 1 312 ? -24.751 -0.235 16.075 1.00 39.72 312 ALA A CA 1
ATOM 2375 C C . ALA A 1 312 ? -26.064 0.074 16.806 1.00 39.72 312 ALA A C 1
ATOM 2377 O O . ALA A 1 312 ? -26.423 1.240 16.977 1.00 39.72 312 ALA A O 1
ATOM 2378 N N . SER A 1 313 ? -26.791 -0.970 17.209 1.00 30.38 313 SER A N 1
ATOM 2379 C CA . SER A 1 313 ? -27.947 -0.809 18.093 1.00 30.38 313 SER A CA 1
ATOM 2380 C C . SER A 1 313 ? -27.482 -0.600 19.531 1.00 30.38 313 SER A C 1
ATOM 2382 O O . SER A 1 313 ? -26.638 -1.368 20.004 1.00 30.38 313 SER A O 1
ATOM 2384 N N . PRO A 1 314 ? -28.024 0.378 20.274 1.00 32.66 314 PRO A N 1
ATOM 2385 C CA . PRO A 1 314 ? -27.812 0.437 21.707 1.00 32.66 314 PRO A CA 1
ATOM 2386 C C . PRO A 1 314 ? -28.626 -0.676 22.378 1.00 32.66 314 PRO A C 1
ATOM 2388 O O . PRO A 1 314 ? -29.817 -0.537 22.623 1.00 32.66 314 PRO A O 1
ATOM 2391 N N . MET A 1 315 ? -27.934 -1.769 22.703 1.00 32.03 315 MET A N 1
ATOM 2392 C CA . MET A 1 315 ? -28.382 -2.898 23.531 1.00 32.03 315 MET A CA 1
ATOM 2393 C C . MET A 1 315 ? -29.546 -3.767 22.989 1.00 32.03 315 MET A C 1
ATOM 2395 O O . MET A 1 315 ? -30.501 -3.278 22.390 1.00 32.03 315 MET A O 1
ATOM 2399 N N . PRO A 1 316 ? -29.567 -5.080 23.302 1.00 27.66 316 PRO A N 1
ATOM 2400 C CA . PRO A 1 316 ? -30.827 -5.793 23.458 1.00 27.66 316 PRO A CA 1
ATOM 2401 C C . PRO A 1 316 ? -31.554 -5.183 24.658 1.00 27.66 316 PRO A C 1
ATOM 2403 O O . PRO A 1 316 ? -31.001 -5.113 25.756 1.00 27.66 316 PRO A O 1
ATOM 2406 N N . VAL A 1 317 ? -32.795 -4.749 24.459 1.00 26.72 317 VAL A N 1
ATOM 2407 C CA . VAL A 1 317 ? -33.666 -4.232 25.518 1.00 26.72 317 VAL A CA 1
ATOM 2408 C C . VAL A 1 317 ? -33.937 -5.342 26.542 1.00 26.72 317 VAL A C 1
ATOM 2410 O O . VAL A 1 317 ? -34.957 -6.029 26.488 1.00 26.72 317 VAL A O 1
ATOM 2413 N N . HIS A 1 318 ? -33.053 -5.524 27.521 1.00 23.47 318 HIS A N 1
ATOM 2414 C CA . HIS A 1 318 ? -33.470 -6.079 28.799 1.00 23.47 318 HIS A CA 1
ATOM 2415 C C . HIS A 1 318 ? -34.332 -5.009 29.460 1.00 23.47 318 HIS A C 1
ATOM 2417 O O . HIS A 1 318 ? -33.830 -4.021 29.990 1.00 23.47 318 HIS A O 1
ATOM 2423 N N . ARG A 1 319 ? -35.656 -5.187 29.346 1.00 22.53 319 ARG A N 1
ATOM 2424 C CA . ARG A 1 319 ? -36.672 -4.373 30.019 1.00 22.53 319 ARG A CA 1
ATOM 2425 C C . ARG A 1 319 ? -36.306 -4.214 31.494 1.00 22.53 319 ARG A C 1
ATOM 2427 O O . ARG A 1 319 ? -36.559 -5.111 32.290 1.00 22.53 319 ARG A O 1
ATOM 2434 N N . TRP A 1 320 ? -35.815 -3.039 31.853 1.00 22.33 320 TRP A N 1
ATOM 2435 C CA . TRP A 1 320 ? -35.925 -2.519 33.204 1.00 22.33 320 TRP A CA 1
ATOM 2436 C C . TRP A 1 320 ? -36.926 -1.374 33.156 1.00 22.33 320 TRP A C 1
ATOM 2438 O O . TRP A 1 320 ? -36.685 -0.324 32.565 1.00 22.33 320 TRP A O 1
ATOM 2448 N N . SER A 1 321 ? -38.110 -1.622 33.709 1.00 24.06 321 SER A N 1
ATOM 2449 C CA . SER A 1 321 ? -39.126 -0.600 33.909 1.00 24.06 321 SER A CA 1
ATOM 2450 C C . SER A 1 321 ? -38.696 0.306 35.059 1.00 24.06 321 SER A C 1
ATOM 2452 O O . SER A 1 321 ? -38.763 -0.100 36.218 1.00 24.06 321 SER A O 1
ATOM 2454 N N . ALA A 1 322 ? -38.311 1.538 34.751 1.00 23.44 322 ALA A N 1
ATOM 2455 C CA . ALA A 1 322 ? -38.354 2.633 35.706 1.00 23.44 322 ALA A CA 1
ATOM 2456 C C . ALA A 1 322 ? -38.861 3.883 34.981 1.00 23.44 322 ALA A C 1
ATOM 2458 O O . ALA A 1 322 ? -38.295 4.341 33.994 1.00 23.44 322 ALA A O 1
ATOM 2459 N N . SER A 1 323 ? -40.002 4.371 35.447 1.00 28.97 323 SER A N 1
ATOM 2460 C CA . SER A 1 323 ? -40.709 5.549 34.963 1.00 28.97 323 SER A CA 1
ATOM 2461 C C . SER A 1 323 ? -39.941 6.837 35.267 1.00 28.97 323 SER A C 1
ATOM 2463 O O . SER A 1 323 ? -39.718 7.124 36.441 1.00 28.97 323 SER A O 1
ATOM 2465 N N . ALA A 1 324 ? -39.649 7.656 34.252 1.00 25.38 324 ALA A N 1
ATOM 2466 C CA . ALA A 1 324 ? -39.538 9.110 34.399 1.00 25.38 324 ALA A CA 1
ATOM 2467 C C . ALA A 1 324 ? -39.667 9.838 33.044 1.00 25.38 324 ALA A C 1
ATOM 2469 O O . ALA A 1 324 ? -39.194 9.380 32.011 1.00 25.38 324 ALA A O 1
ATOM 2470 N N . THR A 1 325 ? -40.368 10.966 33.108 1.00 23.52 325 THR A N 1
ATOM 2471 C CA . THR A 1 325 ? -40.836 11.931 32.094 1.00 23.52 325 THR A CA 1
ATOM 2472 C C . THR A 1 325 ? -39.749 12.628 31.242 1.00 23.52 325 THR A C 1
ATOM 2474 O O . THR A 1 325 ? -38.584 12.632 31.629 1.00 23.52 325 THR A O 1
ATOM 2477 N N . PRO A 1 326 ? -40.114 13.262 30.099 1.00 28.83 326 PRO A N 1
ATOM 2478 C CA . PRO A 1 326 ? -39.170 13.715 29.074 1.00 28.83 326 PRO A CA 1
ATOM 2479 C C . PRO A 1 326 ? -38.607 15.123 29.340 1.00 28.83 326 PRO A C 1
ATOM 2481 O O . PRO A 1 326 ? -39.346 16.026 29.729 1.00 28.83 326 PRO A O 1
ATOM 2484 N N . MET A 1 327 ? -37.324 15.344 29.028 1.00 24.92 327 MET A N 1
ATOM 2485 C CA . MET A 1 327 ? -36.752 16.681 28.813 1.00 24.92 327 MET A CA 1
ATOM 2486 C C . MET A 1 327 ? -35.915 16.728 27.533 1.00 24.92 327 MET A C 1
ATOM 2488 O O . MET A 1 327 ? -35.301 15.749 27.116 1.00 24.92 327 MET A O 1
ATOM 2492 N N . ALA A 1 328 ? -35.970 17.891 26.894 1.00 25.25 328 ALA A N 1
ATOM 2493 C CA . ALA A 1 328 ? -35.489 18.165 25.556 1.00 25.25 328 ALA A CA 1
ATOM 2494 C C . ALA A 1 328 ? -34.005 18.576 25.487 1.00 25.25 328 ALA A C 1
ATOM 2496 O O . ALA A 1 328 ? -33.498 19.290 26.346 1.00 25.25 328 ALA A O 1
ATOM 2497 N N . SER A 1 329 ? -33.437 18.275 24.316 1.00 29.55 329 SER A N 1
ATOM 2498 C CA . SER A 1 329 ? -32.476 19.067 23.532 1.00 29.55 329 SER A CA 1
ATOM 2499 C C . SER A 1 329 ? -30.963 19.018 23.818 1.00 29.55 329 SER A C 1
ATOM 2501 O O . SER A 1 329 ? -30.486 19.194 24.931 1.00 29.55 329 SER A O 1
ATOM 2503 N N . THR A 1 330 ? -30.260 18.899 22.681 1.00 30.55 330 THR A N 1
ATOM 2504 C CA . THR A 1 330 ? -28.910 19.367 22.308 1.00 30.55 330 THR A CA 1
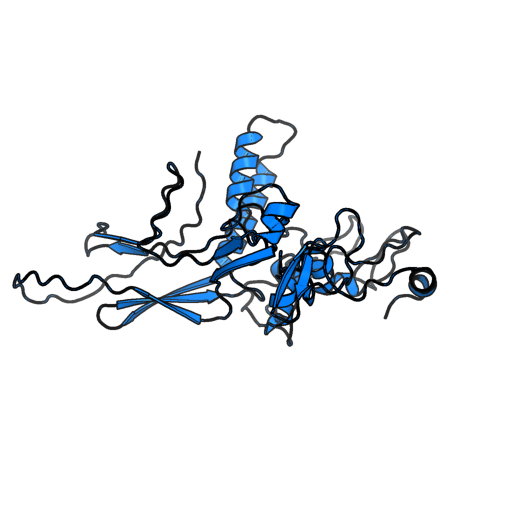ATOM 2505 C C . THR A 1 330 ? -27.673 18.769 22.979 1.00 30.55 330 THR A C 1
ATOM 2507 O O . THR A 1 330 ? -27.418 18.974 24.156 1.00 30.55 330 THR A O 1
ATOM 2510 N N . GLY A 1 331 ? -26.819 18.157 22.152 1.00 24.42 331 GLY A N 1
ATOM 2511 C CA . GLY A 1 331 ? -25.421 17.867 22.468 1.00 24.42 331 GLY A CA 1
ATOM 2512 C C . GLY A 1 331 ? -24.671 17.407 21.218 1.00 24.42 331 GLY A C 1
ATOM 2513 O O . GLY A 1 331 ? -24.994 16.369 20.649 1.00 24.42 331 GLY A O 1
ATOM 2514 N N . MET A 1 332 ? -23.715 18.216 20.755 1.00 26.11 332 MET A N 1
ATOM 2515 C CA . MET A 1 332 ? -22.798 17.901 19.655 1.00 26.11 332 MET A CA 1
ATOM 2516 C C . MET A 1 332 ? -21.919 16.699 20.023 1.00 26.11 332 MET A C 1
ATOM 2518 O O . MET A 1 332 ? -21.255 16.715 21.055 1.00 26.11 332 MET A O 1
ATOM 2522 N N . SER A 1 333 ? -21.874 15.685 19.161 1.00 25.67 333 SER A N 1
ATOM 2523 C CA . SER A 1 333 ? -20.944 14.559 19.276 1.00 25.67 333 SER A CA 1
ATOM 2524 C C . SER A 1 333 ? -19.615 14.934 18.615 1.00 25.67 333 SER A C 1
ATOM 2526 O O . SER A 1 333 ? -19.580 15.204 17.414 1.00 25.67 333 SER A O 1
ATOM 2528 N N . SER A 1 334 ? -18.518 14.968 19.372 1.00 25.38 334 SER A N 1
ATOM 2529 C CA . SER A 1 334 ? -17.172 15.005 18.796 1.00 25.38 334 SER A CA 1
ATOM 2530 C C . SER A 1 334 ? -16.719 13.575 18.491 1.00 25.38 334 SER A C 1
ATOM 2532 O O . SER A 1 334 ? -16.849 12.672 19.314 1.00 25.38 334 SER A O 1
ATOM 2534 N N . VAL A 1 335 ? -16.210 13.355 17.278 1.00 28.73 335 VAL A N 1
ATOM 2535 C CA . VAL A 1 335 ? -15.625 12.077 16.854 1.00 28.73 335 VAL A CA 1
ATOM 2536 C C . VAL A 1 335 ? -14.116 12.252 16.858 1.00 28.73 335 VAL A C 1
ATOM 2538 O O . VAL A 1 335 ? -13.582 13.023 16.063 1.00 28.73 335 VAL A O 1
ATOM 2541 N N . SER A 1 336 ? -13.428 11.548 17.754 1.00 24.59 336 SER A N 1
ATOM 2542 C CA . SER A 1 336 ? -11.972 11.436 17.716 1.00 24.59 336 SER A CA 1
ATOM 2543 C C . SER A 1 336 ? -11.615 10.096 17.081 1.00 24.59 336 SER A C 1
ATOM 2545 O O . SER A 1 336 ? -11.937 9.039 17.619 1.00 24.59 336 SER A O 1
ATOM 2547 N N . CYS A 1 337 ? -10.996 10.134 15.902 1.00 23.86 337 CYS A N 1
ATOM 2548 C CA . CYS A 1 337 ? -10.476 8.944 15.242 1.00 23.86 337 CYS A CA 1
ATOM 2549 C C . CYS A 1 337 ? -9.144 8.575 15.908 1.00 23.86 337 CYS A C 1
ATOM 2551 O O . CYS A 1 337 ? -8.101 9.139 15.576 1.00 23.86 337 CYS A O 1
ATOM 2553 N N . CYS A 1 338 ? -9.179 7.654 16.871 1.00 26.73 338 CYS A N 1
ATOM 2554 C CA . CYS A 1 338 ? -7.973 7.076 17.451 1.00 26.73 338 CYS A CA 1
ATOM 2555 C C . CYS A 1 338 ? -7.349 6.101 16.444 1.00 26.73 338 CYS A C 1
ATOM 2557 O O . CYS A 1 338 ? -7.781 4.963 16.303 1.00 26.73 338 CYS A O 1
ATOM 2559 N N . LEU A 1 339 ? -6.320 6.563 15.738 1.00 27.78 339 LEU A N 1
ATOM 2560 C CA . LEU A 1 339 ? -5.245 5.678 15.298 1.00 27.78 339 LEU A CA 1
ATOM 2561 C C . LEU A 1 339 ? -4.370 5.406 16.526 1.00 27.78 339 LEU A C 1
ATOM 2563 O O . LEU A 1 339 ? -4.132 6.357 17.277 1.00 27.78 339 LEU A O 1
ATOM 2567 N N . PRO A 1 340 ? -3.909 4.167 16.765 1.00 29.77 340 PRO A N 1
ATOM 2568 C CA . PRO A 1 340 ? -3.057 3.885 17.908 1.00 29.77 340 PRO A CA 1
ATOM 2569 C C . PRO A 1 340 ? -1.763 4.686 17.743 1.00 29.77 340 PRO A C 1
ATOM 2571 O O . PRO A 1 340 ? -0.919 4.383 16.903 1.00 29.77 340 PRO A O 1
ATOM 2574 N N . ALA A 1 341 ? -1.649 5.765 18.514 1.00 26.69 341 ALA A N 1
ATOM 2575 C CA . ALA A 1 341 ? -0.373 6.356 18.844 1.00 26.69 341 ALA A CA 1
ATOM 2576 C C . ALA A 1 341 ? 0.208 5.455 19.930 1.00 26.69 341 ALA A C 1
ATOM 2578 O O . ALA A 1 341 ? -0.326 5.402 21.037 1.00 26.69 341 ALA A O 1
ATOM 2579 N N . ALA A 1 342 ? 1.255 4.711 19.589 1.00 25.81 342 ALA A N 1
ATOM 2580 C CA . ALA A 1 342 ? 2.076 4.078 20.599 1.00 25.81 342 ALA A CA 1
ATOM 2581 C C . ALA A 1 342 ? 2.801 5.210 21.336 1.00 25.81 34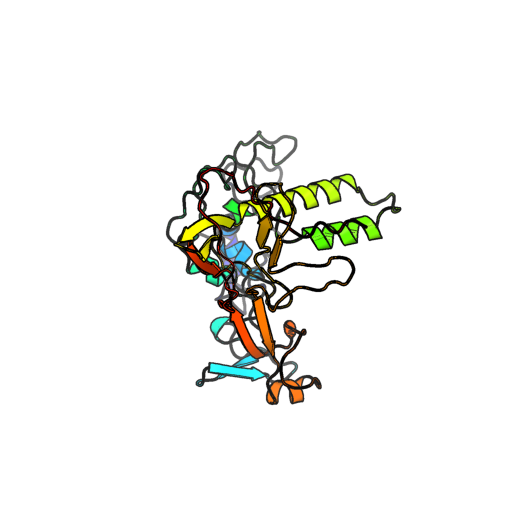2 ALA A C 1
ATOM 2583 O O . ALA A 1 342 ? 3.675 5.868 20.779 1.00 25.81 342 ALA A O 1
ATOM 2584 N N . SER A 1 343 ? 2.366 5.505 22.556 1.00 23.91 343 SER A N 1
ATOM 2585 C CA . SER A 1 343 ? 3.162 6.251 23.522 1.00 23.91 343 SER A CA 1
ATOM 2586 C C . SER A 1 343 ? 3.818 5.232 24.444 1.00 23.91 343 SER A C 1
ATOM 2588 O O . SER A 1 343 ? 3.132 4.630 25.272 1.00 23.91 343 SER A O 1
ATOM 2590 N N . VAL A 1 344 ? 5.122 5.043 24.258 1.00 31.78 344 VAL A N 1
ATOM 2591 C CA . VAL A 1 344 ? 6.051 4.663 25.327 1.00 31.78 344 VAL A CA 1
ATOM 2592 C C . VAL A 1 344 ? 6.815 5.925 25.691 1.00 31.78 344 VAL A C 1
ATOM 2594 O O . VAL A 1 344 ? 7.205 6.648 24.746 1.00 31.78 344 VAL A O 1
#

Radius of gyration: 24.66 Å; chains: 1; bounding box: 65×56×66 Å

Foldseek 3Di:
DFDPLCVVQVVPDPDAQPDLEQLHDGDDPVNFAEDCDPPDPDPDGYHHDVVVVALSVVSNYQWYFLLQWFADPVRFIFGDPPPDGRPDPPSVRGFGQFCFSVLLCPFVLCVQFDFPPPLWQALNHRTHNHPQRHQFRAAFDAPDPPGDTDGGGTHNLRAEQCLVVLVVVCVVCVPPPVDDSVVSVVSNVSNVSSVVSQWDWDWDDDPQKIKIWIFGPDSGWVVGGRQAPRKDKDWDFDADPVRHTDDIAQDQDLVVRDTRCVRIPIAGWWFWADPNLCVVPVHDTDTDRPSSSGRGTPDGGTHSHGTDMDIDHDDDPPDDDDDDDDDDDDDDDDDDPDDDNDDD

Secondary structure (DSSP, 8-state):
---THHHHHHHT-SS---SS-TT-----TT---EES-SS---SS--EE-GGGGSTHHHHHHHSEEETTEEE-TTS-EEEPPTTS--S---GGGSEEEE-HHHHHHTSTTTTT-EE-TTSSSBTT-SEE-SHHHHHS-EEEEESSTTSPEEEEEEP-----S-HHHHHHHHHHHTT-TTS-HHHHHHHHHHHHHHHHHHEEEEEEEETTEEEEEEEE-SSS-BS-S-TTT-EE---EEEE-TTS-EEEEES-EETTTTEE--SSS--EEEEEEE-HHHHHHHSSPSEEES-GGG--EEEEE--B-SS-EEEEE-S-----------------PPP----------

pLDDT: mean 85.17, std 20.88, range [22.33, 97.88]